Protein AF-A0A960FGR4-F1 (afdb_monomer_lite)

Secondary structure (DSSP, 8-state):
-HHHHHHHHHHHTTTS-HHHHHHHHHHHHHHHT-B-TTPPPPPHHHHHHHHHTTTSSSSPPPHHHHHT-SS-TTS--HHHHHHHHHHHHHHBPPGGG--HHHHHHHHHHHHTTS-HHHHHHHHHHHHHHHHHHHHTTSS-THHHHTS-PPTT-S-PPPPTTS-PPPHHHHHHHHHHIIIII-GGGTTHHHHHHHHT--HHHHTT-BGGGEEE-TTS-EEEEE-EEEE---GGG-SSS-S-EEEESTTS-TTS-TT-EEEEE-HHHHHHHHHHHHHHS-SSTT-BSSB-TTSPBPPHHHHIIIIITT-

pLDDT: mean 88.66, std 10.68, range [40.09, 98.19]

Sequence (307 aa):
MRDGLQQYRSATWRTASANGRKTHAYVLRAMARVTTDRTPAIPPAAEAYLVTIAFRAEHEPTDRALTRIKRHRSGFTGAELLAGRQFLEKWSLPVSDLTTAHVRRLIAEVGTGRASSTEGRRWGDMRTVLRWWVNEDLIEERVITRVGRVRGTVIEPPGEDDPIPTEAEMWAMAWALCLVGQPRYAALPFVMGGGGLRAGECFALRRRDCVDEPGGGMWLTVRRSYSKPGKDWTTDGAADEHRGTKAKGPDGDRRGRRTYLPPVEASILRTHIERYTARDAEALVFTTSRGKPVDVAHLQERAWQRA

Radius of gyration: 23.42 Å; chains: 1; bounding box: 56×37×66 Å

Structure (mmCIF, N/CA/C/O backbone):
data_AF-A0A960FGR4-F1
#
_entry.id   AF-A0A960FGR4-F1
#
loop_
_atom_site.group_PDB
_atom_site.id
_atom_site.type_symbol
_atom_site.label_atom_id
_atom_site.label_alt_id
_atom_site.label_comp_id
_atom_site.label_asym_id
_atom_site.label_entity_id
_atom_site.label_seq_id
_atom_site.pdbx_PDB_ins_code
_atom_site.Cartn_x
_atom_site.Cartn_y
_atom_site.Cartn_z
_atom_site.occupancy
_atom_site.B_iso_or_equiv
_atom_site.auth_seq_id
_atom_site.auth_comp_id
_atom_site.auth_asym_id
_atom_site.auth_atom_id
_atom_site.pdbx_PDB_model_num
ATOM 1 N N . MET A 1 1 ? 15.984 -5.796 -19.022 1.00 90.19 1 MET A N 1
ATOM 2 C CA . MET A 1 1 ? 15.345 -5.039 -17.933 1.00 90.19 1 MET A CA 1
ATOM 3 C C . MET A 1 1 ? 13.863 -5.321 -17.935 1.00 90.19 1 MET A C 1
ATOM 5 O O . MET A 1 1 ? 13.438 -6.044 -17.047 1.00 90.19 1 MET A O 1
ATOM 9 N N . ARG A 1 2 ? 13.086 -4.867 -18.932 1.00 91.69 2 ARG A N 1
ATOM 10 C CA . ARG A 1 2 ? 11.635 -5.127 -18.981 1.00 91.69 2 ARG A CA 1
ATOM 11 C C . ARG A 1 2 ? 11.265 -6.596 -18.752 1.00 91.69 2 ARG A C 1
ATOM 13 O O . ARG A 1 2 ? 10.470 -6.861 -17.859 1.00 91.69 2 ARG A O 1
ATOM 20 N N . ASP A 1 3 ? 11.851 -7.529 -19.494 1.00 90.62 3 ASP A N 1
ATOM 21 C CA . ASP A 1 3 ? 11.450 -8.940 -19.396 1.00 90.62 3 ASP A CA 1
ATOM 22 C C . ASP A 1 3 ? 11.771 -9.542 -18.025 1.00 90.62 3 ASP A C 1
ATOM 24 O O . ASP A 1 3 ? 10.904 -10.152 -17.407 1.00 90.62 3 ASP A O 1
ATOM 28 N N . GLY A 1 4 ? 12.953 -9.260 -17.468 1.00 94.19 4 GLY A N 1
ATOM 29 C CA . GLY A 1 4 ? 13.278 -9.657 -16.093 1.00 94.19 4 GLY A CA 1
ATOM 30 C C . GLY A 1 4 ? 12.362 -9.018 -15.043 1.00 94.19 4 GLY A C 1
ATOM 31 O O . GLY A 1 4 ? 12.069 -9.642 -14.023 1.00 94.19 4 GLY A O 1
ATOM 32 N N . LEU A 1 5 ? 11.854 -7.801 -15.285 1.00 95.81 5 LEU A N 1
ATOM 33 C CA . LEU A 1 5 ? 10.854 -7.173 -14.414 1.00 95.81 5 LEU A CA 1
ATOM 34 C C . LEU A 1 5 ? 9.496 -7.881 -14.529 1.00 95.81 5 LEU A C 1
ATOM 36 O O . LEU A 1 5 ? 8.811 -8.018 -13.517 1.00 95.81 5 LEU A O 1
ATOM 40 N N . GLN A 1 6 ? 9.108 -8.350 -15.721 1.00 93.00 6 GLN A N 1
ATOM 41 C CA . GLN A 1 6 ? 7.887 -9.147 -15.909 1.00 93.00 6 GLN A CA 1
ATOM 42 C C . GLN A 1 6 ? 7.984 -10.513 -15.232 1.00 93.00 6 GLN A C 1
ATOM 44 O O . GLN A 1 6 ? 7.015 -10.947 -14.606 1.00 93.00 6 GLN A O 1
ATOM 49 N N . GLN A 1 7 ? 9.146 -11.167 -15.310 1.00 93.88 7 GLN A N 1
ATOM 50 C CA . GLN A 1 7 ? 9.390 -12.436 -14.622 1.00 93.88 7 GLN A CA 1
ATOM 51 C C . GLN A 1 7 ? 9.275 -12.258 -13.103 1.00 93.88 7 GLN A C 1
ATOM 53 O O . GLN A 1 7 ? 8.444 -12.915 -12.474 1.00 93.88 7 GLN A O 1
ATOM 58 N N . TYR A 1 8 ? 9.985 -11.271 -12.534 1.00 94.81 8 TYR A N 1
ATOM 59 C CA . TYR A 1 8 ? 9.860 -10.915 -11.115 1.00 94.81 8 TYR A CA 1
ATOM 60 C C . TYR A 1 8 ? 8.406 -10.615 -10.734 1.00 94.81 8 TYR A C 1
ATOM 62 O O . TYR A 1 8 ? 7.902 -11.065 -9.699 1.00 94.81 8 TYR A O 1
ATOM 70 N N . ARG A 1 9 ? 7.703 -9.839 -11.571 1.00 92.75 9 ARG A N 1
ATOM 71 C CA . ARG A 1 9 ? 6.322 -9.440 -11.305 1.00 92.75 9 ARG A CA 1
ATOM 72 C C . ARG A 1 9 ? 5.391 -10.638 -11.246 1.00 92.75 9 ARG A C 1
ATOM 74 O O . ARG A 1 9 ? 4.600 -10.710 -10.307 1.00 92.75 9 ARG A O 1
ATOM 81 N N . SER A 1 10 ? 5.496 -11.535 -12.221 1.00 90.81 10 SER A N 1
ATOM 82 C CA . SER A 1 10 ? 4.677 -12.743 -12.325 1.00 90.81 10 SER A CA 1
ATOM 83 C C . SER A 1 10 ? 4.930 -13.665 -11.130 1.00 90.81 10 SER A C 1
ATOM 85 O O . SER A 1 10 ? 3.981 -14.091 -10.477 1.00 90.81 10 SER A O 1
ATOM 87 N N . ALA A 1 11 ? 6.201 -13.871 -10.762 1.00 91.12 11 ALA A N 1
ATOM 88 C CA . ALA A 1 11 ? 6.595 -14.719 -9.636 1.00 91.12 11 ALA A CA 1
ATOM 89 C C . ALA A 1 11 ? 6.108 -14.188 -8.273 1.00 91.12 11 ALA A C 1
ATOM 91 O O . ALA A 1 11 ? 5.739 -14.955 -7.386 1.00 91.12 11 ALA A O 1
ATOM 92 N N . THR A 1 12 ? 6.074 -12.863 -8.094 1.00 89.88 12 THR A N 1
ATOM 93 C CA . THR A 1 12 ? 5.772 -12.237 -6.791 1.00 89.88 12 THR A CA 1
ATOM 94 C C . THR A 1 12 ? 4.356 -11.674 -6.671 1.00 89.88 12 THR A C 1
ATOM 96 O O . THR A 1 12 ? 3.951 -11.252 -5.583 1.00 89.88 12 THR A O 1
ATOM 99 N N . TRP A 1 13 ? 3.567 -11.643 -7.756 1.00 87.06 13 TRP A N 1
ATOM 100 C CA . TRP A 1 13 ? 2.251 -10.993 -7.755 1.00 87.06 13 TRP A CA 1
ATOM 101 C C . TRP A 1 13 ? 1.339 -11.544 -6.664 1.00 87.06 13 TRP A C 1
ATOM 103 O O . TRP A 1 13 ? 0.799 -10.772 -5.865 1.00 87.06 13 TRP A O 1
ATOM 113 N N . ARG A 1 14 ? 1.184 -12.868 -6.602 1.00 83.69 14 ARG A N 1
ATOM 114 C CA . ARG A 1 14 ? 0.210 -13.525 -5.718 1.00 83.69 14 ARG A CA 1
ATOM 115 C C . ARG A 1 14 ? 0.552 -13.376 -4.237 1.00 83.69 14 ARG A C 1
ATOM 117 O O . ARG A 1 14 ? -0.352 -13.197 -3.427 1.00 83.69 14 ARG A O 1
ATOM 124 N N . THR A 1 15 ? 1.836 -13.352 -3.892 1.00 82.62 15 THR A N 1
ATOM 125 C CA . THR A 1 15 ? 2.300 -13.247 -2.500 1.00 82.62 15 THR A CA 1
ATOM 126 C C . THR A 1 15 ? 2.312 -11.796 -1.997 1.00 82.62 15 THR A C 1
ATOM 128 O O . THR A 1 15 ? 2.001 -11.527 -0.830 1.00 82.62 15 THR A O 1
ATOM 131 N N . ALA A 1 16 ? 2.577 -10.824 -2.876 1.00 83.44 16 ALA A N 1
ATOM 132 C CA . ALA A 1 16 ? 2.593 -9.404 -2.528 1.00 83.44 16 ALA A CA 1
ATOM 133 C C . ALA A 1 16 ? 1.206 -8.869 -2.119 1.00 83.44 16 ALA A C 1
ATOM 135 O O . ALA A 1 16 ? 0.187 -9.244 -2.701 1.00 83.44 16 ALA A O 1
ATOM 136 N N . SER A 1 17 ? 1.164 -7.958 -1.136 1.00 81.81 17 SER A N 1
ATOM 137 C CA . SER A 1 17 ? -0.053 -7.197 -0.780 1.00 81.81 17 SER A CA 1
ATOM 138 C C . SER A 1 17 ? -0.454 -6.227 -1.855 1.00 81.81 17 SER A C 1
ATOM 140 O O . SER A 1 17 ? 0.410 -5.738 -2.563 1.00 81.81 17 SER A O 1
ATOM 142 N N . ALA A 1 18 ? -1.738 -5.910 -1.991 1.00 82.88 18 ALA A N 1
ATOM 143 C CA . ALA A 1 18 ? -2.175 -4.986 -3.027 1.00 82.88 18 ALA A CA 1
ATOM 144 C C . ALA A 1 18 ? -1.560 -3.581 -2.838 1.00 82.88 18 ALA A C 1
ATOM 146 O O . ALA A 1 18 ? -1.127 -2.952 -3.804 1.00 82.88 18 ALA A O 1
ATOM 147 N N . ASN A 1 19 ? -1.368 -3.131 -1.592 1.00 82.06 19 ASN A N 1
ATOM 148 C CA . ASN A 1 19 ? -0.553 -1.942 -1.302 1.00 82.06 19 ASN A CA 1
ATOM 149 C C . ASN A 1 19 ? 0.942 -2.136 -1.622 1.00 82.06 19 ASN A C 1
ATOM 151 O O . ASN A 1 19 ? 1.586 -1.208 -2.115 1.00 82.06 19 ASN A O 1
ATOM 155 N N . GLY A 1 20 ? 1.498 -3.326 -1.378 1.00 84.50 20 GLY A N 1
ATOM 156 C CA . GLY A 1 20 ? 2.861 -3.680 -1.786 1.00 84.50 20 GLY A CA 1
ATOM 157 C C . GLY A 1 20 ? 3.029 -3.636 -3.305 1.00 84.50 20 GLY A C 1
ATOM 158 O O . GLY A 1 20 ? 3.900 -2.938 -3.799 1.00 84.50 20 GLY A O 1
ATOM 159 N N . ARG A 1 21 ? 2.120 -4.262 -4.059 1.00 88.19 21 ARG A N 1
ATOM 160 C CA . ARG A 1 21 ? 2.012 -4.226 -5.525 1.00 88.19 21 ARG A CA 1
ATOM 161 C C . ARG A 1 21 ? 1.991 -2.789 -6.049 1.00 88.19 21 ARG A C 1
ATOM 163 O O . ARG A 1 21 ? 2.774 -2.453 -6.933 1.00 88.19 21 ARG A O 1
ATOM 170 N N . LYS A 1 22 ? 1.139 -1.937 -5.467 1.00 86.44 22 LYS A N 1
ATOM 171 C CA . LYS A 1 22 ? 1.033 -0.511 -5.811 1.00 86.44 22 LYS A CA 1
ATOM 172 C C . LYS A 1 22 ? 2.343 0.244 -5.579 1.00 86.44 22 LYS A C 1
ATOM 174 O O . LYS A 1 22 ? 2.731 1.055 -6.417 1.00 86.44 22 LYS A O 1
ATOM 179 N N . THR A 1 23 ? 3.014 -0.027 -4.461 1.00 84.44 23 THR A N 1
ATOM 180 C CA . THR A 1 23 ? 4.273 0.634 -4.082 1.00 84.44 23 THR A CA 1
ATOM 181 C C . THR A 1 23 ? 5.430 0.150 -4.961 1.00 84.44 23 THR A C 1
ATOM 183 O O . THR A 1 23 ? 6.106 0.965 -5.584 1.00 84.44 23 THR A O 1
ATOM 186 N N . HIS A 1 24 ? 5.574 -1.168 -5.126 1.00 88.06 24 HIS A N 1
ATOM 187 C CA . HIS A 1 24 ? 6.592 -1.797 -5.968 1.00 88.06 24 HIS A CA 1
ATOM 188 C C . HIS A 1 24 ? 6.476 -1.365 -7.430 1.00 88.06 24 HIS A C 1
ATOM 190 O O . HIS A 1 24 ? 7.488 -1.115 -8.075 1.00 88.06 24 HIS A O 1
ATOM 196 N N . ALA A 1 25 ? 5.259 -1.227 -7.967 1.00 91.25 25 ALA A N 1
ATOM 197 C CA . ALA A 1 25 ? 5.069 -0.827 -9.357 1.00 91.25 25 ALA A CA 1
ATOM 198 C C . ALA A 1 25 ? 5.711 0.527 -9.690 1.00 91.25 25 ALA A C 1
ATOM 200 O O . ALA A 1 25 ? 6.136 0.724 -10.824 1.00 91.25 25 ALA A O 1
ATOM 201 N N . TYR A 1 26 ? 5.824 1.450 -8.727 1.00 89.69 26 TYR A N 1
ATOM 202 C CA . TYR A 1 26 ? 6.577 2.690 -8.933 1.00 89.69 26 TYR A CA 1
ATOM 203 C C . TYR A 1 26 ? 8.047 2.400 -9.265 1.00 89.69 26 TYR A C 1
ATOM 205 O O . TYR A 1 26 ? 8.571 2.918 -10.250 1.00 89.69 26 TYR A O 1
ATOM 213 N N . VAL A 1 27 ? 8.689 1.542 -8.470 1.00 92.81 27 VAL A N 1
ATOM 214 C CA . VAL A 1 27 ? 10.097 1.167 -8.640 1.00 92.81 27 VAL A CA 1
ATOM 215 C C . VAL A 1 27 ? 10.298 0.358 -9.917 1.00 92.81 27 VAL A C 1
ATOM 217 O O . VAL A 1 27 ? 11.202 0.668 -10.684 1.00 92.81 27 VAL A O 1
ATOM 220 N N . LEU A 1 28 ? 9.414 -0.600 -10.212 1.00 95.06 28 LEU A N 1
ATOM 221 C CA . LEU A 1 28 ? 9.484 -1.378 -11.454 1.00 95.06 28 LEU A CA 1
ATOM 222 C C . LEU A 1 28 ? 9.401 -0.478 -12.696 1.00 95.06 28 LEU A C 1
ATOM 224 O O . LEU A 1 28 ? 10.134 -0.686 -13.656 1.00 95.06 28 LEU A O 1
ATOM 228 N N . ARG A 1 29 ? 8.559 0.565 -12.671 1.00 93.75 29 ARG A N 1
ATOM 229 C CA . ARG A 1 29 ? 8.470 1.543 -13.769 1.00 93.75 29 ARG A CA 1
ATOM 230 C C . ARG A 1 29 ? 9.741 2.364 -13.921 1.00 93.75 29 ARG A C 1
ATOM 232 O O . ARG A 1 29 ? 10.150 2.589 -15.049 1.00 93.75 29 ARG A O 1
ATOM 239 N N . ALA A 1 30 ? 10.352 2.801 -12.820 1.00 92.62 30 ALA A N 1
ATOM 240 C CA . ALA A 1 30 ? 11.640 3.494 -12.870 1.00 92.62 30 ALA A CA 1
ATOM 241 C C . ALA A 1 30 ? 12.727 2.584 -13.466 1.00 92.62 30 ALA A C 1
ATOM 243 O O . ALA A 1 30 ? 13.402 2.960 -14.415 1.00 92.62 30 ALA A O 1
ATOM 244 N N . MET A 1 31 ? 12.806 1.329 -13.016 1.00 95.44 31 MET A N 1
ATOM 245 C CA . MET A 1 31 ? 13.736 0.341 -13.574 1.00 95.44 31 MET A CA 1
ATOM 246 C C . MET A 1 31 ? 13.487 0.056 -15.062 1.00 95.44 31 MET A C 1
ATOM 248 O O . MET A 1 31 ? 14.435 -0.156 -15.813 1.00 95.44 31 MET A O 1
ATOM 252 N N . ALA A 1 32 ? 12.230 0.071 -15.508 1.00 95.00 32 ALA A N 1
ATOM 253 C CA . ALA A 1 32 ? 11.869 -0.133 -16.910 1.00 95.00 32 ALA A CA 1
ATOM 254 C C . ALA A 1 32 ? 12.253 1.042 -17.828 1.00 95.00 32 ALA A C 1
ATOM 256 O O . ALA A 1 32 ? 12.253 0.866 -19.043 1.00 95.00 32 ALA A O 1
ATOM 257 N N . ARG A 1 33 ? 12.598 2.216 -17.275 1.00 94.00 33 ARG A N 1
ATOM 258 C CA . ARG A 1 33 ? 13.143 3.351 -18.042 1.00 94.00 33 ARG A CA 1
ATOM 259 C C . ARG A 1 33 ? 14.633 3.223 -18.328 1.00 94.00 33 ARG A C 1
ATOM 261 O O . ARG A 1 33 ? 15.169 4.032 -19.076 1.00 94.00 33 ARG A O 1
ATOM 268 N N . VAL A 1 34 ? 15.313 2.225 -17.761 1.00 93.75 34 VAL A N 1
ATOM 269 C CA . VAL A 1 34 ? 16.720 1.977 -18.086 1.00 93.75 34 VAL A CA 1
ATOM 270 C C . VAL A 1 34 ? 16.804 1.354 -19.468 1.00 93.75 34 VAL A C 1
ATOM 272 O O . VAL A 1 34 ? 16.444 0.192 -19.680 1.00 93.75 34 VAL A O 1
ATOM 275 N N . THR A 1 35 ? 17.295 2.148 -20.406 1.00 93.31 35 THR A N 1
ATOM 276 C CA . THR A 1 35 ? 17.402 1.797 -21.815 1.00 93.31 35 THR A CA 1
ATOM 277 C C . THR A 1 35 ? 18.858 1.676 -22.251 1.00 93.31 35 THR A C 1
ATOM 279 O O . THR A 1 35 ? 19.770 2.101 -21.544 1.00 93.31 35 THR A O 1
ATOM 282 N N . THR A 1 36 ? 19.085 1.088 -23.423 1.00 93.38 36 THR A N 1
ATOM 283 C CA . THR A 1 36 ? 20.420 1.040 -24.043 1.00 93.38 36 THR A CA 1
ATOM 284 C C . THR A 1 36 ? 20.910 2.443 -24.430 1.00 93.38 36 THR A C 1
ATOM 286 O O . THR A 1 36 ? 20.095 3.339 -24.661 1.00 93.38 36 THR A O 1
ATOM 289 N N . ASP A 1 37 ? 22.221 2.641 -24.577 1.00 88.44 37 ASP A N 1
ATOM 290 C CA . ASP A 1 37 ? 22.809 3.965 -24.862 1.00 88.44 37 ASP A CA 1
ATOM 291 C C . ASP A 1 37 ? 22.359 4.582 -26.201 1.00 88.44 37 ASP A C 1
ATOM 293 O O . ASP A 1 37 ? 22.389 5.796 -26.373 1.00 88.44 37 ASP A O 1
ATOM 297 N N . ARG A 1 38 ? 21.912 3.756 -27.156 1.00 90.44 38 ARG A N 1
ATOM 298 C CA . ARG A 1 38 ? 21.444 4.198 -28.486 1.00 90.44 38 ARG A CA 1
ATOM 299 C C . ARG A 1 38 ? 19.956 4.550 -28.527 1.00 90.44 38 ARG A C 1
ATOM 301 O O . ARG A 1 38 ? 19.407 4.772 -29.605 1.00 90.44 38 ARG A O 1
ATOM 308 N N . THR A 1 39 ? 19.292 4.539 -27.379 1.00 93.75 39 THR A N 1
ATOM 309 C CA . THR A 1 39 ? 17.841 4.698 -27.308 1.00 93.75 39 THR A CA 1
ATOM 310 C C . THR A 1 39 ? 17.439 6.144 -27.596 1.00 93.75 39 THR A C 1
ATOM 312 O O . THR A 1 39 ? 17.975 7.056 -26.965 1.00 93.75 39 THR A O 1
ATOM 315 N N . PRO A 1 40 ? 16.482 6.383 -28.513 1.00 94.19 40 PRO A N 1
ATOM 316 C CA . PRO A 1 40 ? 15.861 7.694 -28.670 1.00 94.19 40 PRO A CA 1
ATOM 317 C C . PRO A 1 40 ? 15.165 8.155 -27.382 1.00 94.19 40 PRO A C 1
ATOM 319 O O . PRO A 1 40 ? 14.910 7.359 -26.483 1.00 94.19 40 PRO A O 1
ATOM 322 N N . ALA A 1 41 ? 14.775 9.427 -27.307 1.00 94.75 41 ALA A N 1
ATOM 323 C CA . ALA A 1 41 ? 13.956 9.902 -26.192 1.00 94.75 41 ALA A CA 1
ATOM 324 C C . ALA A 1 41 ? 12.682 9.046 -26.031 1.00 94.75 41 ALA A C 1
ATOM 326 O O . ALA A 1 41 ? 12.027 8.706 -27.021 1.00 94.75 41 ALA A O 1
ATOM 327 N N . ILE A 1 42 ? 12.334 8.700 -24.785 1.00 95.00 42 ILE A N 1
ATOM 328 C CA . ILE A 1 42 ? 11.159 7.870 -24.493 1.00 95.00 42 ILE A CA 1
ATOM 329 C C . ILE A 1 42 ? 9.900 8.609 -24.977 1.00 95.00 42 ILE A C 1
ATOM 331 O O . ILE A 1 42 ? 9.635 9.726 -24.522 1.00 95.00 42 ILE A O 1
ATOM 335 N N . PRO A 1 43 ? 9.099 8.019 -25.884 1.00 97.06 43 PRO A N 1
ATOM 336 C CA . PRO A 1 43 ? 7.927 8.690 -26.417 1.00 97.06 43 PRO A CA 1
ATOM 337 C C . PRO A 1 43 ? 6.827 8.808 -25.348 1.00 97.06 43 PRO A C 1
ATOM 339 O O . PRO A 1 43 ? 6.683 7.912 -24.508 1.00 97.06 43 PRO A O 1
ATOM 342 N N . PRO A 1 44 ? 5.960 9.839 -25.414 1.00 97.38 44 PRO A N 1
ATOM 343 C CA . PRO A 1 44 ? 4.872 10.031 -24.451 1.00 97.38 44 PRO A CA 1
ATOM 344 C C . PRO A 1 44 ? 3.958 8.810 -24.278 1.00 97.38 44 PRO A C 1
ATOM 346 O O . PRO A 1 44 ? 3.482 8.539 -23.177 1.00 97.38 44 PRO A O 1
ATOM 349 N N . ALA A 1 45 ? 3.744 8.034 -25.344 1.00 96.56 45 ALA A N 1
ATOM 350 C CA . ALA A 1 45 ? 2.942 6.817 -25.286 1.00 96.56 45 ALA A CA 1
ATOM 351 C C . ALA A 1 45 ? 3.609 5.692 -24.467 1.00 96.56 45 ALA A C 1
ATOM 353 O O . ALA A 1 45 ? 2.911 4.954 -23.770 1.00 96.56 45 ALA A O 1
ATOM 354 N N . ALA A 1 46 ? 4.944 5.578 -24.493 1.00 97.12 46 ALA A N 1
ATOM 355 C CA . ALA A 1 46 ? 5.686 4.631 -23.656 1.00 97.12 46 ALA A CA 1
ATOM 356 C C . ALA A 1 46 ? 5.626 5.036 -22.176 1.00 97.12 46 ALA A C 1
ATOM 358 O O . ALA A 1 46 ? 5.378 4.194 -21.312 1.00 97.12 46 ALA A O 1
ATOM 359 N N . GLU A 1 47 ? 5.742 6.332 -21.880 1.00 95.94 47 GLU A N 1
ATOM 360 C CA . GLU A 1 47 ? 5.536 6.848 -20.523 1.00 95.94 47 GLU A CA 1
ATOM 361 C C . GLU A 1 47 ? 4.105 6.607 -20.025 1.00 95.94 47 GLU A C 1
ATOM 363 O O . GLU A 1 47 ? 3.888 6.105 -18.917 1.00 95.94 47 GLU A O 1
ATOM 368 N N . ALA A 1 48 ? 3.107 6.884 -20.866 1.00 95.94 48 ALA A N 1
ATOM 369 C CA . ALA A 1 48 ? 1.712 6.609 -20.549 1.00 95.94 48 ALA A CA 1
ATOM 370 C C . ALA A 1 48 ? 1.472 5.113 -20.293 1.00 95.94 48 ALA A C 1
ATOM 372 O O . ALA A 1 48 ? 0.766 4.762 -19.339 1.00 95.94 48 ALA A O 1
ATOM 373 N N . TYR A 1 49 ? 2.084 4.234 -21.092 1.00 96.31 49 TYR A N 1
ATOM 374 C CA . TYR A 1 49 ? 2.043 2.788 -20.890 1.00 96.31 49 TYR A CA 1
ATOM 375 C C . TYR A 1 49 ? 2.626 2.395 -19.528 1.00 96.31 49 TYR A C 1
ATOM 377 O O . TYR A 1 49 ? 1.938 1.738 -18.740 1.00 96.31 49 TYR A O 1
ATOM 385 N N . LEU A 1 50 ? 3.840 2.859 -19.204 1.00 94.81 50 LEU A N 1
ATOM 386 C CA . LEU A 1 50 ? 4.490 2.586 -17.920 1.00 94.81 50 LEU A CA 1
ATOM 387 C C . LEU A 1 50 ? 3.610 3.013 -16.750 1.00 94.81 50 LEU A C 1
ATOM 389 O O . LEU A 1 50 ? 3.344 2.222 -15.847 1.00 94.81 50 LEU A O 1
ATOM 393 N N . VAL A 1 51 ? 3.125 4.255 -16.765 1.00 91.06 51 VAL A N 1
ATOM 394 C CA . VAL A 1 51 ? 2.357 4.825 -15.654 1.00 91.06 51 VAL A CA 1
ATOM 395 C C . VAL A 1 51 ? 1.021 4.119 -15.477 1.00 91.06 51 VAL A C 1
ATOM 397 O O . VAL A 1 51 ? 0.586 3.902 -14.339 1.00 91.06 51 VAL A O 1
ATOM 400 N N . THR A 1 52 ? 0.344 3.762 -16.566 1.00 90.38 52 THR A N 1
ATOM 401 C CA . THR A 1 52 ? -1.076 3.410 -16.495 1.00 90.38 52 THR A CA 1
ATOM 402 C C . THR A 1 52 ? -1.424 1.951 -16.734 1.00 90.38 52 THR A C 1
ATOM 404 O O . THR A 1 52 ? -2.511 1.557 -16.307 1.00 90.38 52 THR A O 1
ATOM 407 N N . ILE A 1 53 ? -0.517 1.168 -17.325 1.00 92.06 53 ILE A N 1
ATOM 408 C CA . ILE A 1 53 ? -0.730 -0.245 -17.661 1.00 92.06 53 ILE A CA 1
ATOM 409 C C . ILE A 1 53 ? 0.365 -1.124 -17.055 1.00 92.06 53 ILE A C 1
ATOM 411 O O . ILE A 1 53 ? 0.045 -2.081 -16.349 1.00 92.06 53 ILE A O 1
ATOM 415 N N . ALA A 1 54 ? 1.640 -0.783 -17.265 1.00 92.94 54 ALA A N 1
ATOM 416 C CA . ALA A 1 54 ? 2.739 -1.661 -16.882 1.00 92.94 54 ALA A CA 1
ATOM 417 C C . ALA A 1 54 ? 2.742 -1.988 -15.378 1.00 92.94 54 ALA A C 1
ATOM 419 O O . ALA A 1 54 ? 2.516 -1.121 -14.513 1.00 92.94 54 ALA A O 1
ATOM 420 N N . PHE A 1 55 ? 3.013 -3.263 -15.084 1.00 92.38 55 PHE A N 1
ATOM 421 C CA . PHE A 1 55 ? 3.128 -3.838 -13.736 1.00 92.38 55 PHE A CA 1
ATOM 422 C C . PHE A 1 55 ? 1.876 -3.716 -12.839 1.00 92.38 55 PHE A C 1
ATOM 424 O O . PHE A 1 55 ? 1.968 -3.909 -11.617 1.00 92.38 55 PHE A O 1
ATOM 431 N N . ARG A 1 56 ? 0.703 -3.417 -13.425 1.00 88.62 56 ARG A N 1
ATOM 432 C CA . ARG A 1 56 ? -0.600 -3.328 -12.732 1.00 88.62 56 ARG A CA 1
ATOM 433 C C . ARG A 1 56 ? -1.417 -4.623 -12.734 1.00 88.62 56 ARG A C 1
ATOM 435 O O . ARG A 1 56 ? -2.500 -4.640 -12.179 1.00 88.62 56 ARG A O 1
ATOM 442 N N . ALA A 1 57 ? -0.926 -5.698 -13.330 1.00 86.38 57 ALA A N 1
ATOM 443 C CA . ALA A 1 57 ? -1.559 -7.013 -13.267 1.00 86.38 57 ALA A CA 1
ATOM 444 C C . ALA A 1 57 ? -0.483 -8.103 -13.172 1.00 86.38 57 ALA A C 1
ATOM 446 O O . ALA A 1 57 ? 0.700 -7.812 -13.374 1.00 86.38 57 ALA A O 1
ATOM 447 N N . GLU A 1 58 ? -0.889 -9.329 -12.819 1.00 86.81 58 GLU A N 1
ATOM 448 C CA . GLU A 1 58 ? 0.002 -10.503 -12.826 1.00 86.81 58 GLU A CA 1
ATOM 449 C C . GLU A 1 58 ? 0.613 -10.691 -14.215 1.00 86.81 58 GLU A C 1
ATOM 451 O O . GLU A 1 58 ? 1.808 -10.932 -14.344 1.00 86.81 58 GLU A O 1
ATOM 456 N N . HIS A 1 59 ? -0.205 -10.466 -15.243 1.00 87.69 59 HIS A N 1
ATOM 457 C CA . HIS A 1 59 ? 0.189 -10.480 -16.641 1.00 87.69 59 HIS A CA 1
ATOM 458 C C . HIS A 1 59 ? -0.238 -9.180 -17.316 1.00 87.69 59 HIS A C 1
ATOM 460 O O . HIS A 1 59 ? -1.347 -8.686 -17.092 1.00 87.69 59 HIS A O 1
ATOM 466 N N . GLU A 1 60 ? 0.634 -8.619 -18.151 1.00 89.31 60 GLU A N 1
ATOM 467 C CA . GLU A 1 60 ? 0.282 -7.443 -18.944 1.00 89.31 60 GLU A CA 1
ATOM 468 C C . GLU A 1 60 ? -0.780 -7.779 -20.003 1.00 89.31 60 GLU A C 1
ATOM 470 O O . GLU A 1 60 ? -0.842 -8.917 -20.480 1.00 89.31 60 GLU A O 1
ATOM 475 N N . PRO A 1 61 ? -1.619 -6.803 -20.401 1.00 91.06 61 PRO A N 1
ATOM 476 C CA . PRO A 1 61 ? -2.590 -7.015 -21.464 1.00 91.06 61 PRO A CA 1
ATOM 477 C C . PRO A 1 61 ? -1.912 -7.495 -22.749 1.00 91.06 61 PRO A C 1
ATOM 479 O O . PRO A 1 61 ? -0.855 -6.993 -23.135 1.00 91.06 61 PRO A O 1
ATOM 482 N N . THR A 1 62 ? -2.544 -8.441 -23.439 1.00 94.25 62 THR A N 1
ATOM 483 C CA . THR A 1 62 ? -2.087 -8.885 -24.760 1.00 94.25 62 THR A CA 1
ATOM 484 C C . THR A 1 62 ? -2.210 -7.758 -25.784 1.00 94.25 62 THR A C 1
ATOM 486 O O . THR A 1 62 ? -3.032 -6.852 -25.630 1.00 94.25 62 THR A O 1
ATOM 489 N N . ASP A 1 63 ? -1.464 -7.841 -26.883 1.00 95.69 63 ASP A N 1
ATOM 490 C CA . ASP A 1 63 ? -1.533 -6.873 -27.985 1.00 95.69 63 ASP A CA 1
ATOM 491 C C . ASP A 1 63 ? -2.966 -6.722 -28.520 1.00 95.69 63 ASP A C 1
ATOM 493 O O . ASP A 1 63 ? -3.456 -5.616 -28.759 1.00 95.69 63 ASP A O 1
ATOM 497 N N . ARG A 1 64 ? -3.702 -7.838 -28.606 1.00 95.19 64 ARG A N 1
ATOM 498 C CA . ARG A 1 64 ? -5.127 -7.853 -28.971 1.00 95.19 64 ARG A CA 1
ATOM 499 C C . ARG A 1 64 ? -6.004 -7.125 -27.947 1.00 95.19 64 ARG A C 1
ATOM 501 O O . ARG A 1 64 ? -6.985 -6.486 -28.321 1.00 95.19 64 ARG A O 1
ATOM 508 N N . ALA A 1 65 ? -5.703 -7.247 -26.656 1.00 93.69 65 ALA A N 1
ATOM 509 C CA . ALA A 1 65 ? -6.439 -6.539 -25.614 1.00 93.69 65 ALA A CA 1
ATOM 510 C C . ALA A 1 65 ? -6.140 -5.034 -25.645 1.00 93.69 65 ALA A C 1
ATOM 512 O O . ALA A 1 65 ? -7.070 -4.238 -25.530 1.00 93.69 65 ALA A O 1
ATOM 513 N N . LEU A 1 66 ? -4.878 -4.645 -25.864 1.00 94.12 66 LEU A N 1
ATOM 514 C CA . LEU A 1 66 ? -4.482 -3.242 -25.994 1.00 94.12 66 LEU A CA 1
ATOM 515 C C . LEU A 1 66 ? -5.153 -2.588 -27.196 1.00 94.12 66 LEU A C 1
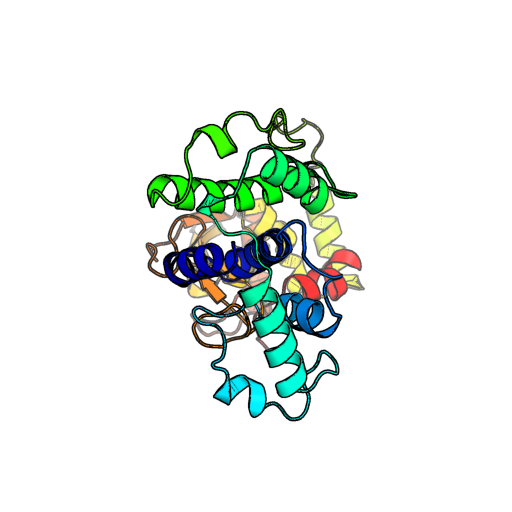ATOM 517 O O . LEU A 1 66 ? -5.830 -1.583 -27.029 1.00 94.12 66 LEU A O 1
ATOM 521 N N . THR A 1 67 ? -5.053 -3.184 -28.382 1.00 94.31 67 THR A N 1
ATOM 522 C CA . THR A 1 67 ? -5.615 -2.629 -29.631 1.00 94.31 67 THR A CA 1
ATOM 523 C C . THR A 1 67 ? -7.133 -2.434 -29.600 1.00 94.31 67 THR A C 1
ATOM 525 O O . THR A 1 67 ? -7.655 -1.575 -30.306 1.00 94.31 67 THR A O 1
ATOM 528 N N . ARG A 1 68 ? -7.859 -3.163 -28.743 1.00 95.38 68 ARG A N 1
ATOM 529 C CA . ARG A 1 68 ? -9.305 -2.973 -28.523 1.00 95.38 68 ARG A CA 1
ATOM 530 C C . ARG A 1 68 ? -9.655 -1.710 -27.736 1.00 95.38 68 ARG A C 1
ATOM 532 O O . ARG A 1 68 ? -10.817 -1.299 -27.733 1.00 95.38 68 ARG A O 1
ATOM 539 N N . ILE A 1 69 ? -8.690 -1.090 -27.062 1.00 93.94 69 ILE A N 1
ATOM 540 C CA . ILE A 1 69 ? -8.909 0.140 -26.306 1.00 93.94 69 ILE A CA 1
ATOM 541 C C . ILE A 1 69 ? -9.071 1.298 -27.295 1.00 93.94 69 ILE A C 1
ATOM 543 O O . ILE A 1 69 ? -8.095 1.813 -27.833 1.00 93.94 69 ILE A O 1
ATOM 547 N N . LYS A 1 70 ? -10.315 1.743 -27.510 1.00 93.94 70 LYS A N 1
ATOM 548 C CA . LYS A 1 70 ? -10.597 2.907 -28.370 1.00 93.94 70 LYS A CA 1
ATOM 549 C C . LYS A 1 70 ? -9.939 4.175 -27.829 1.00 93.94 70 LYS A C 1
ATOM 551 O O . LYS A 1 70 ? -9.289 4.901 -28.570 1.00 93.94 70 LYS A O 1
ATOM 556 N N . ARG A 1 71 ? -10.089 4.424 -26.526 1.00 93.44 71 ARG A N 1
ATOM 557 C CA . ARG A 1 71 ? -9.416 5.517 -25.825 1.00 93.44 71 ARG A CA 1
ATOM 558 C C . ARG A 1 71 ? -9.216 5.165 -24.362 1.00 93.44 71 ARG A C 1
ATOM 560 O O . ARG A 1 71 ? -10.146 4.731 -23.687 1.00 93.44 71 ARG A O 1
ATOM 567 N N . HIS A 1 72 ? -7.992 5.329 -23.889 1.00 93.44 72 HIS A N 1
ATOM 568 C CA . HIS A 1 72 ? -7.607 5.063 -22.516 1.00 93.44 72 HIS A CA 1
ATOM 569 C C . HIS A 1 72 ? -7.690 6.345 -21.670 1.00 93.44 72 HIS A C 1
ATOM 571 O O . HIS A 1 72 ? -7.601 7.456 -22.193 1.00 93.44 72 HIS A O 1
ATOM 577 N N . ARG A 1 73 ? -7.784 6.211 -20.339 1.00 89.56 73 ARG A N 1
ATOM 578 C CA . ARG A 1 73 ? -7.790 7.350 -19.389 1.00 89.56 73 ARG A CA 1
ATOM 579 C C . ARG A 1 73 ? -6.541 8.240 -19.462 1.00 89.56 73 ARG A C 1
ATOM 581 O O . ARG A 1 73 ? -6.562 9.348 -18.950 1.00 89.56 73 ARG A O 1
ATOM 588 N N . SER A 1 74 ? -5.458 7.756 -20.070 1.00 89.69 74 SER A N 1
ATOM 589 C CA . SER A 1 74 ? -4.248 8.547 -20.338 1.00 89.69 74 SER A CA 1
ATOM 590 C C . SER A 1 74 ? -4.389 9.481 -21.544 1.00 89.69 74 SER A C 1
ATOM 592 O O . SER A 1 74 ? -3.458 10.216 -21.838 1.00 89.69 74 SER A O 1
ATOM 594 N N . GLY A 1 75 ? -5.506 9.424 -22.273 1.00 93.44 75 GLY A N 1
ATOM 595 C CA . GLY A 1 75 ? -5.732 10.189 -23.498 1.00 93.44 75 GLY A CA 1
ATOM 596 C C . GLY A 1 75 ? -5.325 9.457 -24.778 1.00 93.44 75 GLY A C 1
ATOM 597 O O . GLY A 1 75 ? -5.870 9.799 -25.826 1.00 93.44 75 GLY A O 1
ATOM 598 N N . PHE A 1 76 ? -4.469 8.434 -24.678 1.00 96.75 76 PHE A N 1
ATOM 599 C CA . PHE A 1 76 ? -3.960 7.627 -25.794 1.00 96.75 76 PHE A CA 1
ATOM 600 C C . PHE A 1 76 ? -4.924 6.507 -26.204 1.00 96.75 76 PHE A C 1
ATOM 602 O O . PHE A 1 76 ? -5.688 5.974 -25.392 1.00 96.75 76 PHE A O 1
ATOM 609 N N . THR A 1 77 ? -4.862 6.122 -27.468 1.00 97.50 77 THR A N 1
ATOM 610 C CA . THR A 1 77 ? -5.494 4.923 -28.018 1.00 97.50 77 THR A CA 1
ATOM 611 C C . THR A 1 77 ? -4.721 3.664 -27.628 1.00 97.50 77 THR A C 1
ATOM 613 O O . THR A 1 77 ? -3.555 3.696 -27.230 1.00 97.50 77 THR A O 1
ATOM 616 N N . GLY A 1 78 ? -5.372 2.515 -27.773 1.00 96.81 78 GLY A N 1
ATOM 617 C CA . GLY A 1 78 ? -4.757 1.210 -27.584 1.00 96.81 78 GLY A CA 1
ATOM 618 C C . GLY A 1 78 ? -3.567 0.940 -28.501 1.00 96.81 78 GLY A C 1
ATOM 619 O O . GLY A 1 78 ? -2.577 0.357 -28.065 1.00 96.81 78 GLY A O 1
ATOM 620 N N . ALA A 1 79 ? -3.646 1.398 -29.753 1.00 97.06 79 ALA A N 1
ATOM 621 C CA . ALA A 1 79 ? -2.570 1.258 -30.730 1.00 97.06 79 ALA A CA 1
ATOM 622 C C . ALA A 1 79 ? -1.336 2.089 -30.344 1.00 97.06 79 ALA A C 1
ATOM 624 O O . ALA A 1 79 ? -0.218 1.583 -30.392 1.00 97.06 79 ALA A O 1
ATOM 625 N N . GLU A 1 80 ? -1.528 3.328 -29.881 1.00 97.75 80 GLU A N 1
ATOM 626 C CA . GLU A 1 80 ? -0.424 4.168 -29.397 1.00 97.75 80 GLU A CA 1
ATOM 627 C C . GLU A 1 80 ? 0.231 3.572 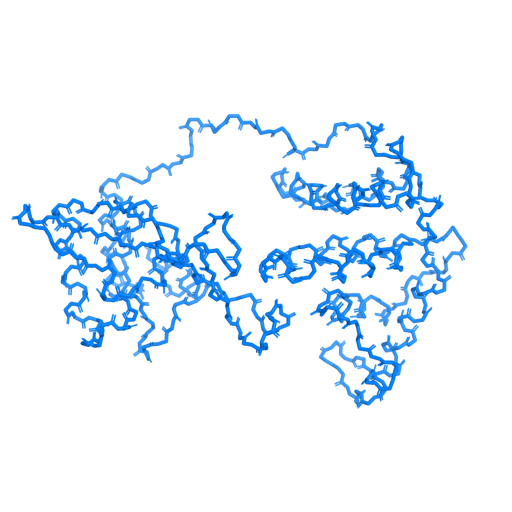-28.147 1.00 97.75 80 GLU A C 1
ATOM 629 O O . GLU A 1 80 ? 1.454 3.537 -28.039 1.00 97.75 80 GLU A O 1
ATOM 634 N N . LEU A 1 81 ? -0.569 3.048 -27.213 1.00 97.69 81 LEU A N 1
ATOM 635 C CA . LEU A 1 81 ? -0.052 2.381 -26.016 1.00 97.69 81 LEU A CA 1
ATOM 636 C C . LEU A 1 81 ? 0.720 1.100 -26.357 1.00 97.69 81 LEU A C 1
ATOM 638 O O . LEU A 1 81 ? 1.742 0.828 -25.727 1.00 97.69 81 LEU A O 1
ATOM 642 N N . LEU A 1 82 ? 0.273 0.340 -27.362 1.00 97.50 82 LEU A N 1
ATOM 643 C CA . LEU A 1 82 ? 1.012 -0.810 -27.882 1.00 97.50 82 LEU A CA 1
ATOM 644 C C . LEU A 1 82 ? 2.342 -0.380 -28.517 1.00 97.50 82 LEU A C 1
ATOM 646 O O . LEU A 1 82 ? 3.369 -0.976 -28.211 1.00 97.50 82 LEU A O 1
ATOM 650 N N . ALA A 1 83 ? 2.359 0.689 -29.315 1.00 97.62 83 ALA A N 1
ATOM 651 C CA . ALA A 1 83 ? 3.602 1.238 -29.862 1.00 97.62 83 ALA A CA 1
ATOM 652 C C . ALA A 1 83 ? 4.565 1.691 -28.747 1.00 97.62 83 ALA A C 1
ATOM 654 O O . ALA A 1 83 ? 5.767 1.437 -28.811 1.00 97.62 83 ALA A O 1
ATOM 655 N N . GLY A 1 84 ? 4.034 2.296 -27.679 1.00 97.12 84 GLY A N 1
ATOM 656 C CA . GLY A 1 84 ? 4.798 2.635 -26.479 1.00 97.12 84 GLY A CA 1
ATOM 657 C C . GLY A 1 84 ? 5.395 1.411 -25.776 1.00 97.12 84 GLY A C 1
ATOM 658 O O . GLY A 1 84 ? 6.562 1.425 -25.389 1.00 97.12 84 GLY A O 1
ATOM 659 N N . ARG A 1 85 ? 4.626 0.323 -25.652 1.00 96.75 85 ARG A N 1
ATOM 660 C CA . ARG A 1 85 ? 5.118 -0.958 -25.126 1.00 96.75 85 ARG A CA 1
ATOM 661 C C . ARG A 1 85 ? 6.231 -1.541 -26.002 1.00 96.75 85 ARG A C 1
ATOM 663 O O . ARG A 1 85 ? 7.270 -1.915 -25.469 1.00 96.75 85 ARG A O 1
ATOM 670 N N . GLN A 1 86 ? 6.036 -1.582 -27.318 1.00 96.62 86 GLN A N 1
ATOM 671 C CA . GLN A 1 86 ? 7.012 -2.113 -28.276 1.00 96.62 86 GLN A CA 1
ATOM 672 C C . GLN A 1 86 ? 8.304 -1.287 -28.298 1.00 96.62 86 GLN A C 1
ATOM 674 O O . GLN A 1 86 ? 9.396 -1.840 -28.416 1.00 96.62 86 GLN A O 1
ATOM 679 N N . PHE A 1 87 ? 8.204 0.034 -28.116 1.00 97.50 87 PHE A N 1
ATOM 680 C CA . PHE A 1 87 ? 9.372 0.889 -27.912 1.00 97.50 87 PHE A CA 1
ATOM 681 C C . PHE A 1 87 ? 10.186 0.421 -26.700 1.00 97.50 87 PHE A C 1
ATOM 683 O O . PHE A 1 87 ? 11.399 0.246 -26.802 1.00 97.50 87 PHE A O 1
ATOM 690 N N . LEU A 1 88 ? 9.526 0.173 -25.565 1.00 96.31 88 LEU A N 1
ATOM 691 C CA . LEU A 1 88 ? 10.197 -0.307 -24.356 1.00 96.31 88 LEU A CA 1
ATOM 692 C C . LEU A 1 88 ? 10.779 -1.708 -24.551 1.00 96.31 88 LEU A C 1
ATOM 694 O O . LEU A 1 88 ? 11.888 -1.954 -24.096 1.00 96.31 88 LEU A O 1
ATOM 698 N N . GLU A 1 89 ? 10.076 -2.614 -25.231 1.00 94.38 89 GLU A N 1
ATOM 699 C CA . GLU A 1 89 ? 10.584 -3.956 -25.558 1.00 94.38 89 GLU A CA 1
ATOM 700 C C . GLU A 1 89 ? 11.863 -3.890 -26.397 1.00 94.38 89 GLU A C 1
ATOM 702 O O . GLU A 1 89 ? 12.830 -4.582 -26.095 1.00 94.38 89 GLU A O 1
ATOM 707 N N . LYS A 1 90 ? 11.906 -3.000 -27.393 1.00 95.69 90 LYS A N 1
ATOM 708 C CA . LYS A 1 90 ? 13.069 -2.832 -28.269 1.00 95.69 90 LYS A CA 1
ATOM 709 C C . LYS A 1 90 ? 14.273 -2.207 -27.564 1.00 95.69 90 LYS A C 1
ATOM 711 O O . LYS A 1 90 ? 15.407 -2.574 -27.858 1.00 95.69 90 LYS A O 1
ATOM 716 N N . TRP A 1 91 ? 14.036 -1.218 -26.707 1.00 97.00 91 TRP A N 1
ATOM 717 C CA . TRP A 1 91 ? 15.100 -0.335 -26.224 1.00 97.00 91 TRP A CA 1
ATOM 718 C C . TRP A 1 91 ? 15.479 -0.520 -24.755 1.00 97.00 91 TRP A C 1
ATOM 720 O O . TRP A 1 91 ? 16.472 0.060 -24.309 1.00 97.00 91 TRP A O 1
ATOM 730 N N . SER A 1 92 ? 14.729 -1.323 -23.997 1.00 95.31 92 SER A N 1
ATOM 731 C CA . SER A 1 92 ? 15.102 -1.678 -22.624 1.00 95.31 92 SER A CA 1
ATOM 732 C C . SER A 1 92 ? 16.501 -2.282 -22.589 1.00 95.31 92 SER A C 1
ATOM 734 O O . SER A 1 92 ? 16.802 -3.193 -23.354 1.00 95.31 92 SER A O 1
ATOM 736 N N . LEU A 1 93 ? 17.332 -1.837 -21.646 1.00 96.44 93 LEU A N 1
ATOM 737 C CA . LEU A 1 93 ? 18.635 -2.456 -21.400 1.00 96.44 93 LEU A CA 1
ATOM 738 C C . LEU A 1 93 ? 18.427 -3.949 -21.091 1.00 96.44 93 LEU A C 1
ATOM 740 O O . LEU A 1 93 ? 17.547 -4.240 -20.283 1.00 96.44 93 LEU A O 1
ATOM 744 N N . PRO A 1 94 ? 19.152 -4.915 -21.673 1.00 95.62 94 PRO A N 1
ATOM 745 C CA . PRO A 1 94 ? 19.098 -6.314 -21.236 1.00 95.62 94 PRO A CA 1
ATOM 746 C C . PRO A 1 94 ? 19.466 -6.461 -19.750 1.00 95.62 94 PRO A C 1
ATOM 748 O O . PRO A 1 94 ? 20.219 -5.658 -19.212 1.00 95.62 94 PRO A O 1
ATOM 751 N N . VAL A 1 95 ? 18.887 -7.438 -19.036 1.00 95.00 95 VAL A N 1
ATOM 752 C CA . VAL A 1 95 ? 19.207 -7.607 -17.596 1.00 95.00 95 VAL A CA 1
ATOM 753 C C . VAL A 1 95 ? 20.675 -7.999 -17.404 1.00 95.00 95 VAL A C 1
ATOM 755 O O . VAL A 1 95 ? 21.324 -7.450 -16.521 1.00 95.00 95 VAL A O 1
ATOM 758 N N . SER A 1 96 ? 21.203 -8.851 -18.286 1.00 94.62 96 SER A N 1
ATOM 759 C CA . SER A 1 96 ? 22.613 -9.262 -18.334 1.00 94.62 96 SER A CA 1
ATOM 760 C C . SER A 1 96 ? 23.596 -8.093 -18.435 1.00 94.62 96 SER A C 1
ATOM 762 O O . SER A 1 96 ? 24.720 -8.185 -17.954 1.00 94.62 96 SER A O 1
ATOM 764 N N . ASP A 1 97 ? 23.161 -6.981 -19.028 1.00 95.88 97 ASP A N 1
ATOM 765 C CA . ASP A 1 97 ? 24.002 -5.815 -19.311 1.00 95.88 97 ASP A CA 1
ATOM 766 C C . ASP A 1 97 ? 23.915 -4.770 -18.183 1.00 95.88 97 ASP A C 1
ATOM 768 O O . ASP A 1 97 ? 24.471 -3.667 -18.259 1.00 95.88 97 ASP A O 1
ATOM 772 N N . LEU A 1 98 ? 23.184 -5.085 -17.109 1.00 95.81 98 LEU A N 1
ATOM 773 C CA . LEU A 1 98 ? 23.063 -4.218 -15.952 1.00 95.81 98 LEU A CA 1
ATOM 774 C C . LEU A 1 98 ? 24.409 -4.118 -15.224 1.00 95.81 98 LEU A C 1
ATOM 776 O O . LEU A 1 98 ? 25.037 -5.109 -14.867 1.00 95.81 98 LEU A O 1
ATOM 780 N N . THR A 1 99 ? 24.831 -2.890 -14.929 1.00 94.62 99 THR A N 1
ATOM 781 C CA . THR A 1 99 ? 26.105 -2.614 -14.255 1.00 94.62 99 THR A CA 1
ATOM 782 C C . THR A 1 99 ? 25.856 -1.868 -12.953 1.00 94.62 99 THR A C 1
ATOM 784 O O . THR A 1 99 ? 24.803 -1.257 -12.752 1.00 94.62 99 THR A O 1
ATOM 787 N N . THR A 1 100 ? 26.850 -1.830 -12.066 1.00 94.50 100 THR A N 1
ATOM 788 C CA . THR A 1 100 ? 26.769 -1.023 -10.838 1.00 94.50 100 THR A CA 1
ATOM 789 C C . THR A 1 100 ? 26.528 0.463 -11.137 1.00 94.50 100 THR A C 1
ATOM 791 O O . THR A 1 100 ? 25.853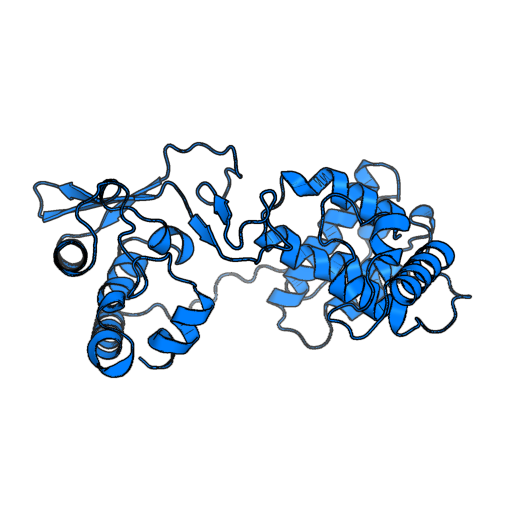 1.143 -10.366 1.00 94.50 100 THR A O 1
ATOM 794 N N . ALA A 1 101 ? 27.019 0.979 -12.271 1.00 92.56 101 ALA A N 1
ATOM 795 C CA . ALA A 1 101 ? 26.758 2.355 -12.696 1.00 92.56 101 ALA A CA 1
ATOM 796 C C . ALA A 1 101 ? 25.275 2.578 -13.046 1.00 92.56 101 ALA A C 1
ATOM 798 O O . ALA A 1 101 ? 24.702 3.595 -12.651 1.00 92.56 101 ALA A O 1
ATOM 799 N N . HIS A 1 102 ? 24.629 1.613 -13.712 1.00 94.44 102 HIS A N 1
ATOM 800 C CA . HIS A 1 102 ? 23.179 1.632 -13.939 1.00 94.44 102 HIS A CA 1
ATOM 801 C C . HIS A 1 102 ? 22.404 1.671 -12.618 1.00 94.44 102 HIS A C 1
ATOM 803 O O . HIS A 1 102 ? 21.523 2.511 -12.444 1.00 94.44 102 HIS A O 1
ATOM 809 N N . VAL A 1 103 ? 22.780 0.826 -11.654 1.00 94.12 103 VAL A N 1
ATOM 810 C CA . VAL A 1 103 ? 22.118 0.777 -10.342 1.00 94.12 103 VAL A CA 1
ATOM 811 C C . VAL A 1 103 ? 22.285 2.092 -9.573 1.00 94.12 103 VAL A C 1
ATOM 813 O O . VAL A 1 103 ? 21.317 2.588 -9.004 1.00 94.12 103 VAL A O 1
ATOM 816 N N . ARG A 1 104 ? 23.473 2.710 -9.587 1.00 91.38 104 ARG A N 1
ATOM 817 C CA . ARG A 1 104 ? 23.702 4.016 -8.939 1.00 91.38 104 ARG A CA 1
ATOM 818 C C . ARG A 1 104 ? 22.844 5.130 -9.544 1.00 91.38 104 ARG A C 1
ATOM 820 O O . ARG A 1 104 ? 22.268 5.914 -8.793 1.00 91.38 104 ARG A O 1
ATOM 827 N N . ARG A 1 105 ? 22.714 5.173 -10.877 1.00 90.69 105 ARG A N 1
ATOM 828 C CA . ARG A 1 105 ? 21.816 6.122 -11.563 1.00 90.69 105 ARG A CA 1
ATOM 829 C C . ARG A 1 105 ? 20.362 5.918 -11.139 1.00 90.69 105 ARG A C 1
ATOM 831 O O . ARG A 1 105 ? 19.693 6.883 -10.785 1.00 90.69 105 ARG A O 1
ATOM 838 N N . LEU A 1 106 ? 19.913 4.664 -11.083 1.00 91.75 106 LEU A N 1
ATOM 839 C CA . LEU A 1 106 ? 18.571 4.323 -10.618 1.00 91.75 106 LEU A CA 1
ATOM 840 C C . LEU A 1 106 ? 18.316 4.756 -9.171 1.00 91.75 106 LEU A C 1
ATOM 842 O O . LEU A 1 106 ? 17.257 5.308 -8.892 1.00 91.75 106 LEU A O 1
ATOM 846 N N . ILE A 1 107 ? 19.274 4.544 -8.259 1.00 89.75 107 ILE A N 1
ATOM 847 C CA . ILE A 1 107 ? 19.169 5.003 -6.862 1.00 89.75 107 ILE A CA 1
ATOM 848 C C . ILE A 1 107 ? 18.928 6.515 -6.814 1.00 89.75 107 ILE A C 1
ATOM 850 O O . ILE A 1 107 ? 18.029 6.967 -6.104 1.00 89.75 107 ILE A O 1
ATOM 854 N N . ALA A 1 108 ? 19.699 7.288 -7.583 1.00 87.25 108 ALA A N 1
ATOM 855 C CA . ALA A 1 108 ? 19.539 8.736 -7.648 1.00 87.25 108 ALA A CA 1
ATOM 856 C C . ALA A 1 108 ? 18.156 9.129 -8.199 1.00 87.25 108 ALA A C 1
ATOM 858 O O . ALA A 1 108 ? 17.464 9.952 -7.598 1.00 87.25 108 ALA A O 1
ATOM 859 N N . GLU A 1 109 ? 17.702 8.493 -9.282 1.00 87.12 109 GLU A N 1
ATOM 860 C CA . GLU A 1 109 ? 16.395 8.764 -9.895 1.00 87.12 109 GLU A CA 1
ATOM 861 C C . GLU A 1 109 ? 15.232 8.471 -8.937 1.00 87.12 109 GLU A C 1
ATOM 863 O O . GLU A 1 109 ? 14.352 9.312 -8.732 1.00 87.12 109 GLU A O 1
ATOM 868 N N . VAL A 1 110 ? 15.221 7.294 -8.301 1.00 85.06 110 VAL A N 1
ATOM 869 C CA . VAL A 1 110 ? 14.130 6.927 -7.385 1.00 85.06 110 VAL A CA 1
ATOM 870 C C . VAL A 1 110 ? 14.183 7.713 -6.077 1.00 85.06 110 VAL A C 1
ATOM 872 O O . VAL A 1 110 ? 13.149 7.831 -5.412 1.00 85.06 110 VAL A O 1
ATOM 875 N N . GLY A 1 111 ? 15.347 8.246 -5.705 1.00 81.62 111 GLY A N 1
ATOM 876 C CA . GLY A 1 111 ? 15.529 9.048 -4.501 1.00 81.62 111 GLY A CA 1
ATOM 877 C C . GLY A 1 111 ? 15.072 10.501 -4.651 1.00 81.62 111 GLY A C 1
ATOM 878 O O . GLY A 1 111 ? 14.337 11.009 -3.806 1.00 81.62 111 GLY A O 1
ATOM 879 N N . THR A 1 112 ? 15.438 11.143 -5.764 1.00 81.25 112 THR A N 1
ATOM 880 C CA . THR A 1 112 ? 15.407 12.605 -5.953 1.00 81.25 112 THR A CA 1
ATOM 881 C C . THR A 1 112 ? 14.165 13.311 -5.375 1.00 81.25 112 THR A C 1
ATOM 883 O O . THR A 1 112 ? 13.018 13.009 -5.725 1.00 81.25 112 THR A O 1
ATOM 886 N N . GLY A 1 113 ? 14.409 14.302 -4.503 1.00 75.62 113 GLY A N 1
ATOM 887 C CA . GLY A 1 113 ? 13.392 15.215 -3.963 1.00 75.62 113 GLY A CA 1
ATOM 888 C C . GLY A 1 113 ? 12.453 14.608 -2.914 1.00 75.62 113 GLY A C 1
ATOM 889 O O . GLY A 1 113 ? 11.348 15.116 -2.721 1.00 75.62 113 GLY A O 1
ATOM 890 N N . ARG A 1 114 ? 12.828 13.496 -2.266 1.00 80.44 114 ARG A N 1
ATOM 891 C CA . ARG A 1 114 ? 11.976 12.803 -1.281 1.00 80.44 114 ARG A CA 1
ATOM 892 C C . ARG A 1 114 ? 12.535 12.861 0.137 1.00 80.44 114 ARG A C 1
ATOM 894 O O . ARG A 1 114 ? 13.689 13.215 0.355 1.00 80.44 114 ARG A O 1
ATOM 901 N N . ALA A 1 115 ? 11.705 12.509 1.118 1.00 80.38 115 ALA A N 1
ATOM 902 C CA . ALA A 1 115 ? 12.168 12.270 2.483 1.00 80.38 115 ALA A CA 1
ATOM 903 C C . ALA A 1 115 ? 13.114 11.057 2.517 1.00 80.38 115 ALA A C 1
ATOM 905 O O . ALA A 1 115 ? 12.905 10.096 1.771 1.00 80.38 115 ALA A O 1
ATOM 906 N N . SER A 1 116 ? 14.109 11.070 3.409 1.00 80.50 116 SER A N 1
ATOM 907 C CA . SER A 1 116 ? 15.106 9.996 3.559 1.00 80.50 116 SER A CA 1
ATOM 908 C C . SER A 1 116 ? 14.459 8.611 3.689 1.00 80.50 116 SER A C 1
ATOM 910 O O . SER A 1 116 ? 14.816 7.689 2.960 1.00 80.50 116 SER A O 1
ATOM 912 N N . SER A 1 117 ? 13.433 8.481 4.532 1.00 80.81 117 SER A N 1
ATOM 913 C CA . SER A 1 117 ? 12.670 7.240 4.735 1.00 80.81 117 SER A CA 1
ATOM 914 C C . SER A 1 117 ? 11.982 6.723 3.463 1.00 80.81 117 SER A C 1
ATOM 916 O O . SER A 1 117 ? 11.852 5.514 3.258 1.00 80.81 117 SER A O 1
ATOM 918 N N . THR A 1 118 ? 11.560 7.627 2.574 1.00 83.75 118 THR A N 1
ATOM 919 C CA . THR A 1 118 ? 10.959 7.268 1.283 1.00 83.75 118 THR A CA 1
ATOM 920 C C . THR A 1 118 ? 12.014 6.751 0.314 1.00 83.75 118 THR A C 1
ATOM 922 O O . THR A 1 118 ? 11.764 5.764 -0.379 1.00 83.75 118 THR A O 1
ATOM 925 N N . GLU A 1 119 ? 13.194 7.371 0.279 1.00 86.38 119 GLU A N 1
ATOM 926 C CA . GLU A 1 119 ? 14.310 6.885 -0.538 1.00 86.38 119 GLU A CA 1
ATOM 927 C C . GLU A 1 119 ? 14.779 5.505 -0.081 1.00 86.38 119 GLU A C 1
ATOM 929 O O . GLU A 1 119 ? 14.871 4.591 -0.900 1.00 86.38 119 GLU A O 1
ATOM 934 N N . GLY A 1 120 ? 14.977 5.323 1.229 1.00 86.88 120 GLY A N 1
ATOM 935 C CA . GLY A 1 120 ? 15.374 4.044 1.811 1.00 86.88 120 GLY A CA 1
ATOM 936 C C . GLY A 1 120 ? 14.386 2.923 1.490 1.00 86.88 120 GLY A C 1
ATOM 937 O O . GLY A 1 120 ? 14.795 1.824 1.114 1.00 86.88 120 GLY A O 1
ATOM 938 N N . ARG A 1 121 ? 13.076 3.210 1.543 1.00 87.62 121 ARG A N 1
ATOM 939 C CA . ARG A 1 121 ? 12.027 2.258 1.143 1.00 87.62 121 ARG A CA 1
ATOM 940 C C . ARG A 1 121 ? 12.097 1.908 -0.343 1.00 87.62 121 ARG A C 1
ATOM 942 O O . ARG A 1 121 ? 12.064 0.731 -0.682 1.00 87.62 121 ARG A O 1
ATOM 949 N N . ARG A 1 122 ? 12.226 2.904 -1.226 1.00 90.50 122 ARG A N 1
ATOM 950 C CA . ARG A 1 122 ? 12.326 2.679 -2.681 1.00 90.50 122 ARG A CA 1
ATOM 951 C C . ARG A 1 122 ? 13.574 1.884 -3.049 1.00 90.50 122 ARG A C 1
ATOM 953 O O . ARG A 1 122 ? 13.503 1.002 -3.901 1.00 90.50 122 ARG A O 1
ATOM 960 N N . TRP A 1 123 ? 14.694 2.154 -2.382 1.00 91.00 123 TRP A N 1
ATOM 961 C CA . TRP A 1 123 ? 15.884 1.321 -2.494 1.00 91.00 123 TRP A CA 1
ATOM 962 C C . TRP A 1 123 ? 15.630 -0.100 -1.995 1.00 91.00 123 TRP A C 1
ATOM 964 O O . TRP A 1 123 ? 16.027 -1.040 -2.669 1.00 91.00 123 TRP A O 1
ATOM 974 N N . GLY A 1 124 ? 14.956 -0.280 -0.857 1.00 90.88 124 GLY A N 1
ATOM 975 C CA . GLY A 1 124 ? 14.578 -1.602 -0.349 1.00 90.88 124 GLY A CA 1
ATOM 976 C C . GLY A 1 124 ? 13.764 -2.415 -1.362 1.00 90.88 124 GLY A C 1
ATOM 977 O O . GLY A 1 124 ? 14.093 -3.571 -1.638 1.00 90.88 124 GLY A O 1
ATOM 978 N N . ASP A 1 125 ? 12.765 -1.789 -1.982 1.00 91.69 125 ASP A N 1
ATOM 979 C CA . ASP A 1 125 ? 11.955 -2.401 -3.039 1.00 91.69 125 ASP A CA 1
ATOM 980 C C . ASP A 1 125 ? 12.818 -2.753 -4.264 1.00 91.69 125 ASP A C 1
ATOM 982 O O . ASP A 1 125 ? 12.762 -3.877 -4.763 1.00 91.69 125 ASP A O 1
ATOM 986 N N . MET A 1 126 ? 13.681 -1.834 -4.713 1.00 93.81 126 MET A N 1
ATOM 987 C CA . MET A 1 126 ? 14.583 -2.071 -5.848 1.00 93.81 126 MET A CA 1
ATOM 988 C C . MET A 1 126 ? 15.584 -3.191 -5.554 1.00 93.81 126 MET A C 1
ATOM 990 O O . MET A 1 126 ? 15.800 -4.076 -6.377 1.00 93.81 126 MET A O 1
ATOM 994 N N . ARG A 1 127 ? 16.169 -3.196 -4.355 1.00 93.19 127 ARG A N 1
ATOM 995 C CA . ARG A 1 127 ? 17.110 -4.217 -3.893 1.00 93.19 127 ARG A CA 1
ATOM 996 C C . ARG A 1 127 ? 16.453 -5.591 -3.830 1.00 93.19 127 ARG A C 1
ATOM 998 O O . ARG A 1 127 ? 17.131 -6.573 -4.101 1.00 93.19 127 ARG A O 1
ATOM 1005 N N . THR A 1 128 ? 15.163 -5.668 -3.503 1.00 94.25 128 THR A N 1
ATOM 1006 C CA . THR A 1 128 ? 14.399 -6.924 -3.556 1.00 94.25 128 THR A CA 1
ATOM 1007 C C . THR A 1 128 ? 14.354 -7.485 -4.979 1.00 94.25 128 THR A C 1
ATOM 1009 O O . THR A 1 128 ? 14.645 -8.661 -5.165 1.00 94.25 128 THR A O 1
ATOM 1012 N N . VAL A 1 129 ? 14.079 -6.644 -5.983 1.00 95.62 129 VAL A N 1
ATOM 1013 C CA . VAL A 1 129 ? 14.089 -7.049 -7.403 1.00 95.62 129 VAL A CA 1
ATOM 1014 C C . VAL A 1 129 ? 15.481 -7.508 -7.828 1.00 95.62 129 VAL A C 1
ATOM 1016 O O . VAL A 1 129 ? 15.636 -8.584 -8.392 1.00 95.62 129 VAL A O 1
ATOM 1019 N N . LEU A 1 130 ? 16.506 -6.709 -7.520 1.00 95.94 130 LEU A N 1
ATOM 1020 C CA . LEU A 1 130 ? 17.876 -7.012 -7.926 1.00 95.94 130 LEU A CA 1
ATOM 1021 C C . LEU A 1 130 ? 18.408 -8.288 -7.257 1.00 95.94 130 LEU A C 1
ATOM 1023 O O . LEU A 1 130 ? 19.089 -9.072 -7.902 1.00 95.94 130 LEU A O 1
ATOM 1027 N N . ARG A 1 131 ? 18.078 -8.527 -5.981 1.00 96.19 131 ARG A N 1
ATOM 1028 C CA . ARG A 1 131 ? 18.409 -9.783 -5.289 1.00 96.19 131 ARG A CA 1
ATOM 1029 C C . ARG A 1 131 ? 17.689 -10.977 -5.893 1.00 96.19 131 ARG A C 1
ATOM 1031 O O . ARG A 1 131 ? 18.289 -12.035 -5.993 1.00 96.19 131 ARG A O 1
ATOM 1038 N N . TRP A 1 132 ? 16.430 -10.811 -6.294 1.00 96.12 132 TRP A N 1
ATOM 1039 C CA . TRP A 1 132 ? 15.725 -11.866 -7.012 1.00 96.12 132 TRP A CA 1
ATOM 1040 C C . TRP A 1 132 ? 16.444 -12.194 -8.330 1.00 96.12 132 TRP A C 1
ATOM 1042 O O . TRP A 1 132 ? 16.714 -13.356 -8.576 1.00 96.12 132 TRP A O 1
ATOM 1052 N N . TRP A 1 133 ? 16.889 -11.198 -9.105 1.00 97.06 133 TRP A N 1
ATOM 1053 C CA . TRP A 1 133 ? 17.698 -11.446 -10.311 1.00 97.06 133 TRP A CA 1
ATOM 1054 C C . TRP A 1 133 ? 19.049 -12.108 -10.050 1.00 97.06 133 TRP A C 1
ATOM 1056 O O . TRP A 1 133 ? 19.481 -12.892 -10.884 1.00 97.06 133 TRP A O 1
ATOM 1066 N N . VAL A 1 134 ? 19.707 -11.816 -8.926 1.00 96.94 134 VAL A N 1
ATOM 1067 C CA . VAL A 1 134 ? 20.918 -12.549 -8.519 1.00 96.94 134 VAL A CA 1
ATOM 1068 C C . VAL A 1 134 ? 20.588 -14.015 -8.231 1.00 96.94 134 VAL A C 1
ATOM 1070 O O . VAL A 1 134 ? 21.307 -14.891 -8.681 1.00 96.94 134 VAL A O 1
ATOM 1073 N N . ASN A 1 135 ? 19.490 -14.288 -7.521 1.00 96.62 135 ASN A N 1
ATOM 1074 C CA . ASN A 1 135 ? 19.088 -15.655 -7.170 1.00 96.62 135 ASN A CA 1
ATOM 1075 C C . ASN A 1 135 ? 18.615 -16.490 -8.372 1.00 96.62 135 ASN A C 1
ATOM 1077 O O . ASN A 1 135 ? 18.632 -17.711 -8.298 1.00 96.62 135 ASN A O 1
ATOM 1081 N N . GLU A 1 136 ? 18.157 -15.835 -9.438 1.00 96.31 136 GLU A N 1
ATOM 1082 C CA . GLU A 1 136 ? 17.754 -16.462 -10.706 1.00 96.31 136 GLU A CA 1
ATOM 1083 C C . GLU A 1 136 ? 18.895 -16.449 -11.742 1.00 96.31 136 GLU A C 1
ATOM 1085 O O . GLU A 1 136 ? 18.651 -16.635 -12.933 1.00 96.31 136 GLU A O 1
ATOM 1090 N N . ASP A 1 137 ? 20.125 -16.147 -11.310 1.00 95.50 137 ASP A N 1
ATOM 1091 C CA . ASP A 1 137 ? 21.333 -16.094 -12.142 1.00 95.50 137 ASP A CA 1
ATOM 1092 C C . ASP A 1 137 ? 21.229 -15.158 -13.368 1.00 95.50 137 ASP A C 1
ATOM 1094 O O . ASP A 1 137 ? 21.924 -15.319 -14.372 1.00 95.50 137 ASP A O 1
ATOM 1098 N N . LEU A 1 138 ? 20.376 -14.129 -13.297 1.00 95.88 138 LEU A N 1
ATOM 1099 C CA . LEU A 1 138 ? 20.207 -13.138 -14.368 1.00 95.88 138 LEU A CA 1
ATOM 1100 C C . LEU A 1 138 ? 21.262 -12.025 -14.316 1.00 95.88 138 LEU A C 1
ATOM 1102 O O . LEU A 1 138 ? 21.526 -11.384 -15.335 1.00 95.88 138 LEU A O 1
ATOM 1106 N N . ILE A 1 139 ? 21.830 -11.767 -13.133 1.00 96.25 139 ILE A N 1
ATOM 1107 C CA . ILE A 1 139 ? 22.952 -10.845 -12.906 1.00 96.25 139 ILE A CA 1
ATOM 1108 C C . ILE A 1 139 ? 23.870 -11.382 -11.810 1.00 96.25 139 ILE A C 1
ATOM 1110 O O . ILE A 1 139 ? 23.448 -12.120 -10.927 1.00 96.25 139 ILE A O 1
ATOM 1114 N N . GLU A 1 140 ? 25.111 -10.911 -11.791 1.00 94.88 140 GLU A N 1
ATOM 1115 C CA . GLU A 1 140 ? 26.052 -11.234 -10.721 1.00 94.88 140 GLU A CA 1
ATOM 1116 C C . GLU A 1 140 ? 25.849 -10.370 -9.465 1.00 94.88 140 GLU A C 1
ATOM 1118 O O . GLU A 1 140 ? 25.570 -9.168 -9.540 1.00 94.88 140 GLU A O 1
ATOM 1123 N N . GLU A 1 141 ? 26.131 -10.934 -8.287 1.00 94.12 141 GLU A N 1
ATOM 1124 C CA . GLU A 1 141 ? 26.032 -10.227 -7.000 1.00 94.12 141 GLU A CA 1
ATOM 1125 C C . GLU A 1 141 ? 26.892 -8.946 -6.939 1.00 94.12 141 GLU A C 1
ATOM 1127 O O . GLU A 1 141 ? 26.515 -7.946 -6.312 1.00 94.12 141 GLU A O 1
ATOM 1132 N N . ARG A 1 142 ? 28.025 -8.909 -7.654 1.00 92.75 142 ARG A N 1
ATOM 1133 C CA . ARG A 1 142 ? 28.899 -7.723 -7.729 1.00 92.75 142 ARG A CA 1
ATOM 1134 C C . ARG A 1 142 ? 28.181 -6.465 -8.233 1.00 92.75 142 ARG A C 1
ATOM 1136 O O . ARG A 1 142 ? 28.575 -5.357 -7.866 1.00 92.75 142 ARG A O 1
ATOM 1143 N N . VAL A 1 143 ? 27.112 -6.620 -9.024 1.00 92.19 143 VAL A N 1
ATOM 1144 C CA . VAL A 1 143 ? 26.314 -5.504 -9.557 1.00 92.19 143 VAL A CA 1
ATOM 1145 C C . VAL A 1 143 ? 25.678 -4.690 -8.424 1.00 92.19 143 VAL A C 1
ATOM 1147 O O . VAL A 1 143 ? 25.587 -3.465 -8.537 1.00 92.19 143 VAL A O 1
ATOM 1150 N N . ILE A 1 144 ? 25.314 -5.336 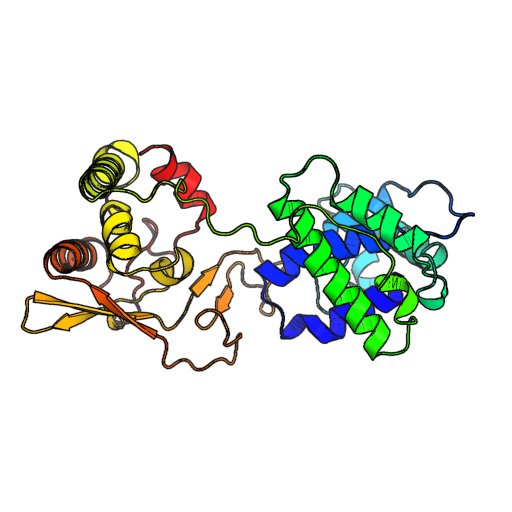-7.306 1.00 91.50 144 ILE A N 1
ATOM 1151 C CA . ILE A 1 144 ? 24.522 -4.730 -6.223 1.00 91.50 144 ILE A CA 1
ATOM 1152 C C . ILE A 1 144 ? 25.296 -4.442 -4.932 1.00 91.50 144 ILE A C 1
ATOM 1154 O O . ILE A 1 144 ? 24.802 -3.699 -4.085 1.00 91.50 144 ILE A O 1
ATOM 1158 N N . THR A 1 145 ? 26.494 -5.001 -4.748 1.00 84.62 145 THR A N 1
ATOM 1159 C CA . THR A 1 145 ? 27.261 -4.865 -3.492 1.00 84.62 145 THR A CA 1
ATOM 1160 C C . THR A 1 145 ? 28.037 -3.553 -3.388 1.00 84.62 145 THR A C 1
ATOM 1162 O O . THR A 1 145 ? 28.219 -3.029 -2.292 1.00 84.62 145 THR A O 1
ATOM 1165 N N . ARG A 1 146 ? 28.456 -2.964 -4.513 1.00 81.50 146 ARG A N 1
ATOM 1166 C CA . ARG A 1 146 ? 29.311 -1.761 -4.544 1.00 81.50 146 ARG A CA 1
ATOM 1167 C C . ARG A 1 146 ? 28.553 -0.472 -4.872 1.00 81.50 146 ARG A C 1
ATOM 1169 O O . ARG A 1 146 ? 29.101 0.442 -5.486 1.00 81.50 146 ARG A O 1
ATOM 1176 N N . VAL A 1 147 ? 27.288 -0.366 -4.472 1.00 84.75 147 VAL A N 1
ATOM 1177 C CA . VAL A 1 147 ? 26.431 0.793 -4.800 1.00 84.75 147 VAL A CA 1
ATOM 1178 C C . VAL A 1 147 ? 26.652 2.018 -3.901 1.00 84.75 147 VAL A C 1
ATOM 1180 O O . VAL A 1 147 ? 26.210 3.105 -4.259 1.00 84.75 147 VAL A O 1
ATOM 1183 N N . GLY A 1 148 ? 27.399 1.874 -2.801 1.00 80.75 148 GLY A N 1
ATOM 1184 C CA . GLY A 1 148 ? 27.659 2.945 -1.833 1.00 80.75 148 GLY A CA 1
ATOM 1185 C C . GLY A 1 148 ? 26.578 3.056 -0.752 1.00 80.75 148 GLY A C 1
ATOM 1186 O O . GLY A 1 148 ? 25.705 2.194 -0.634 1.00 80.75 148 GLY A O 1
ATOM 1187 N N . ARG A 1 149 ? 26.653 4.111 0.070 1.00 80.88 149 ARG A N 1
ATOM 1188 C CA . ARG A 1 149 ? 25.660 4.385 1.120 1.00 80.88 149 ARG A CA 1
ATOM 1189 C C . ARG A 1 149 ? 24.428 5.041 0.502 1.00 80.88 149 ARG A C 1
ATOM 1191 O O . ARG A 1 149 ? 24.538 6.081 -0.138 1.00 80.88 149 ARG A O 1
ATOM 1198 N N . VAL A 1 150 ? 23.262 4.449 0.732 1.00 81.62 150 VAL A N 1
ATOM 1199 C CA . VAL A 1 150 ? 21.972 4.997 0.299 1.00 81.62 150 VAL A CA 1
ATOM 1200 C C . VAL A 1 150 ? 21.298 5.683 1.487 1.00 81.62 150 VAL A C 1
ATOM 1202 O O . VAL A 1 150 ? 21.353 5.196 2.617 1.00 81.62 150 VAL A O 1
ATOM 1205 N N . ARG A 1 151 ? 20.687 6.846 1.260 1.00 80.12 151 ARG A N 1
ATOM 1206 C CA . ARG A 1 151 ? 20.022 7.610 2.321 1.00 80.12 151 ARG A CA 1
ATOM 1207 C C . ARG A 1 151 ? 18.784 6.865 2.838 1.00 80.12 151 ARG A C 1
ATOM 1209 O O . ARG A 1 151 ? 18.083 6.198 2.082 1.00 80.12 151 ARG A O 1
ATOM 1216 N N . GLY A 1 152 ? 18.533 6.961 4.145 1.00 74.38 152 GLY A N 1
ATOM 1217 C CA . GLY A 1 152 ? 17.365 6.358 4.800 1.00 74.38 152 GLY A CA 1
ATOM 1218 C C . GLY A 1 152 ? 17.354 4.829 4.863 1.00 74.38 152 GLY A C 1
ATOM 1219 O O . GLY A 1 152 ? 16.340 4.247 5.235 1.00 74.38 152 GLY A O 1
ATOM 1220 N N . THR A 1 153 ? 18.455 4.161 4.500 1.00 77.25 153 THR A N 1
ATOM 1221 C CA . THR A 1 153 ? 18.634 2.719 4.749 1.00 77.25 153 THR A CA 1
ATOM 1222 C C . THR A 1 153 ? 19.226 2.429 6.117 1.00 77.25 153 THR A C 1
ATOM 1224 O O . THR A 1 153 ? 19.256 1.278 6.541 1.00 77.25 153 THR A O 1
ATOM 1227 N N . VAL A 1 154 ? 19.744 3.463 6.778 1.00 74.31 154 VAL A N 1
ATOM 1228 C CA . VAL A 1 154 ? 20.079 3.403 8.193 1.00 74.31 154 VAL A CA 1
ATOM 1229 C C . VAL A 1 154 ? 18.771 3.597 8.939 1.00 74.31 154 VAL A C 1
ATOM 1231 O O . VAL A 1 154 ? 18.101 4.611 8.755 1.00 74.31 154 VAL A O 1
ATOM 1234 N N . ILE A 1 155 ? 18.391 2.588 9.717 1.00 64.56 155 ILE A N 1
ATOM 1235 C CA . ILE A 1 155 ? 17.333 2.733 10.708 1.00 64.56 155 ILE A CA 1
ATOM 1236 C C . ILE A 1 155 ? 17.976 3.541 11.824 1.00 64.56 155 ILE A C 1
ATOM 1238 O O . ILE A 1 155 ? 18.762 3.007 12.604 1.00 64.56 155 ILE A O 1
ATOM 1242 N N . GLU A 1 156 ? 17.725 4.845 11.825 1.00 62.75 156 GLU A N 1
ATOM 1243 C CA . GLU A 1 156 ? 17.985 5.638 13.017 1.00 62.75 156 GLU A CA 1
ATOM 1244 C C . GLU A 1 156 ? 17.118 5.044 14.138 1.00 62.75 156 GLU A C 1
ATOM 1246 O O . GLU A 1 156 ? 15.977 4.641 13.865 1.00 62.75 156 GLU A O 1
ATOM 1251 N N . PRO A 1 157 ? 17.650 4.899 15.368 1.00 59.56 157 PRO A N 1
ATOM 1252 C CA . PRO A 1 157 ? 16.806 4.599 16.515 1.00 59.56 157 PRO A CA 1
ATOM 1253 C C . PRO A 1 157 ? 15.615 5.560 16.480 1.00 59.56 157 PRO A C 1
ATOM 1255 O O . PRO A 1 157 ? 15.818 6.709 16.073 1.00 59.56 157 PRO A O 1
ATOM 1258 N N . PRO A 1 158 ? 14.395 5.122 16.845 1.00 57.91 158 PRO A N 1
ATOM 1259 C CA . PRO A 1 158 ? 13.294 6.058 17.017 1.00 57.91 158 PRO A CA 1
ATOM 1260 C C . PRO A 1 158 ? 13.826 7.225 17.842 1.00 57.91 158 PRO A C 1
ATOM 1262 O O . PRO A 1 158 ? 14.361 6.996 18.929 1.00 57.91 158 PRO A O 1
ATOM 1265 N N . GLY A 1 159 ? 13.793 8.435 17.281 1.00 55.34 159 GLY A N 1
ATOM 1266 C CA . GLY A 1 159 ? 14.107 9.611 18.075 1.00 55.34 159 GLY A CA 1
ATOM 1267 C C . GLY A 1 159 ? 13.160 9.607 19.267 1.00 55.34 159 GLY A C 1
ATOM 1268 O O . GLY A 1 159 ? 11.998 9.224 19.121 1.00 55.34 159 GLY A O 1
ATOM 1269 N N . GLU A 1 160 ? 13.640 10.014 20.436 1.00 57.47 160 GLU A N 1
ATOM 1270 C CA . GLU A 1 160 ? 12.799 10.158 21.633 1.00 57.47 160 GLU A CA 1
ATOM 1271 C C . GLU A 1 160 ? 11.639 11.165 21.422 1.00 57.47 160 GLU A C 1
ATOM 1273 O O . GLU A 1 160 ? 10.734 11.241 22.246 1.00 57.47 160 GLU A O 1
ATOM 1278 N N . ASP A 1 161 ? 11.624 11.864 20.279 1.00 60.66 161 ASP A N 1
ATOM 1279 C CA . ASP A 1 161 ? 10.753 12.989 19.944 1.00 60.66 161 ASP A CA 1
ATOM 1280 C C . ASP A 1 161 ? 9.572 12.672 19.006 1.00 60.66 161 ASP A C 1
ATOM 1282 O O . ASP A 1 161 ? 8.905 13.609 18.567 1.00 60.66 161 ASP A O 1
ATOM 1286 N N . ASP A 1 162 ? 9.277 11.411 18.651 1.00 67.50 162 ASP A N 1
ATOM 1287 C CA . ASP A 1 162 ? 8.010 11.135 17.948 1.00 67.50 162 ASP A CA 1
ATOM 1288 C C . ASP A 1 162 ? 6.854 11.417 18.930 1.00 67.50 162 ASP A C 1
ATOM 1290 O O . ASP A 1 162 ? 6.704 10.684 19.913 1.00 67.50 162 ASP A O 1
ATOM 1294 N N . PRO A 1 163 ? 6.029 12.463 18.715 1.00 79.81 163 PRO A N 1
ATOM 1295 C CA . PRO A 1 163 ? 5.050 12.876 19.708 1.00 79.81 163 PRO A CA 1
ATOM 1296 C C . PRO A 1 163 ? 3.989 11.785 19.869 1.00 79.81 163 PRO A C 1
ATOM 1298 O O . PRO A 1 163 ? 3.229 11.479 18.943 1.00 79.81 163 PRO A O 1
ATOM 1301 N N . ILE A 1 164 ? 3.943 11.187 21.058 1.00 84.75 164 ILE A N 1
ATOM 1302 C CA . ILE A 1 164 ? 2.907 10.231 21.444 1.00 84.75 164 ILE A CA 1
ATOM 1303 C C . ILE A 1 164 ? 1.773 11.029 22.089 1.00 84.75 164 ILE A C 1
ATOM 1305 O O . ILE A 1 164 ? 2.034 11.754 23.050 1.00 84.75 164 ILE A O 1
ATOM 1309 N N . PRO A 1 165 ? 0.525 10.904 21.603 1.00 88.81 165 PRO A N 1
ATOM 1310 C CA . PRO A 1 165 ? -0.586 11.637 22.183 1.00 88.81 165 PRO A CA 1
ATOM 1311 C C . PRO A 1 165 ? -0.806 11.220 23.638 1.00 88.81 165 PRO A C 1
ATOM 1313 O O . PRO A 1 165 ? -0.903 10.034 23.963 1.00 88.81 165 PRO A O 1
ATOM 1316 N N . THR A 1 166 ? -0.924 12.216 24.503 1.00 91.69 166 THR A N 1
ATOM 1317 C CA . THR A 1 166 ? -1.365 12.079 25.888 1.00 91.69 166 THR A CA 1
ATOM 1318 C C . THR A 1 166 ? -2.842 11.692 25.957 1.00 91.69 166 THR A C 1
ATOM 1320 O O . THR A 1 166 ? -3.604 11.842 24.998 1.00 91.69 166 THR A O 1
ATOM 1323 N N . GLU A 1 167 ? -3.292 11.237 27.126 1.00 90.88 167 GLU A N 1
ATOM 1324 C CA . GLU A 1 167 ? -4.714 10.965 27.360 1.00 90.88 167 GLU A CA 1
ATOM 1325 C C . GLU A 1 167 ? -5.592 12.202 27.106 1.00 90.88 167 GLU A C 1
ATOM 1327 O O . GLU A 1 167 ? -6.639 12.103 26.463 1.00 90.88 167 GLU A O 1
ATOM 1332 N N . ALA A 1 168 ? -5.134 13.382 27.533 1.00 94.31 168 ALA A N 1
ATOM 1333 C CA . ALA A 1 168 ? -5.834 14.643 27.303 1.00 94.31 168 ALA A CA 1
ATOM 1334 C C . ALA A 1 168 ? -5.982 14.958 25.804 1.00 94.31 168 ALA A C 1
ATOM 1336 O O . ALA A 1 168 ? -7.053 15.375 25.364 1.00 94.31 168 ALA A O 1
ATOM 1337 N N . GLU A 1 169 ? -4.946 14.707 25.000 1.00 94.56 169 GLU A N 1
ATOM 1338 C CA . GLU A 1 169 ? -4.999 14.889 23.544 1.00 94.56 169 GLU A CA 1
ATOM 1339 C C . GLU A 1 169 ? -5.909 13.857 22.864 1.00 94.56 169 GLU A C 1
ATOM 1341 O O . GLU A 1 169 ? -6.623 14.198 21.918 1.00 94.56 169 GLU A O 1
ATOM 1346 N N . MET A 1 170 ? -5.958 12.616 23.365 1.00 94.44 170 MET A N 1
ATOM 1347 C CA . MET A 1 170 ? -6.917 11.613 22.885 1.00 94.44 170 MET A CA 1
ATOM 1348 C C . MET A 1 170 ? -8.366 12.050 23.137 1.00 94.44 170 MET A C 1
ATOM 1350 O O . MET A 1 170 ? -9.200 11.947 22.232 1.00 94.44 170 MET A O 1
ATOM 1354 N N . TRP A 1 171 ? -8.660 12.592 24.323 1.00 95.81 171 TRP A N 1
ATOM 1355 C CA . TRP A 1 171 ? -9.964 13.184 24.636 1.00 95.81 171 TRP A CA 1
ATOM 1356 C C . TRP A 1 171 ? -10.277 14.397 23.765 1.00 95.81 171 TRP A C 1
ATOM 1358 O O . TRP A 1 171 ? -11.366 14.460 23.193 1.00 95.81 171 TRP A O 1
ATOM 1368 N N . ALA A 1 172 ? -9.336 15.330 23.611 1.00 96.31 172 ALA A N 1
ATOM 1369 C CA . ALA A 1 172 ? -9.518 16.511 22.772 1.00 96.31 172 ALA A CA 1
ATOM 1370 C C . ALA A 1 172 ? -9.854 16.125 21.322 1.00 96.31 172 ALA A C 1
ATOM 1372 O O . ALA A 1 172 ? -10.835 16.618 20.762 1.00 96.31 172 ALA A O 1
ATOM 1373 N N . MET A 1 173 ? -9.117 15.165 20.753 1.00 95.94 173 MET A N 1
ATOM 1374 C CA . MET A 1 173 ? -9.388 14.621 19.421 1.00 95.94 173 MET A CA 1
ATOM 1375 C C . MET A 1 173 ? -10.773 13.959 19.346 1.00 95.94 173 MET A C 1
ATOM 1377 O O . MET A 1 173 ? -11.519 14.184 18.394 1.00 95.94 173 MET A O 1
ATOM 1381 N N . ALA A 1 174 ? -11.166 13.166 20.347 1.00 96.50 174 ALA A N 1
ATOM 1382 C CA . ALA A 1 174 ? -12.495 12.553 20.381 1.00 96.50 174 ALA A CA 1
ATOM 1383 C C . ALA A 1 174 ? -13.624 13.601 20.417 1.00 96.50 174 ALA A C 1
ATOM 1385 O O . ALA A 1 174 ? -14.623 13.463 19.703 1.00 96.50 174 ALA A O 1
ATOM 1386 N N . TRP A 1 175 ? -13.452 14.676 21.191 1.00 96.88 175 TRP A N 1
ATOM 1387 C CA . TRP A 1 175 ? -14.385 15.805 21.227 1.00 96.88 175 TRP A CA 1
ATOM 1388 C C . TRP A 1 175 ? -14.457 16.538 19.889 1.00 96.88 175 TRP A C 1
ATOM 1390 O O . TRP A 1 175 ? -15.554 16.788 19.385 1.00 96.88 175 TRP A O 1
ATOM 1400 N N . ALA A 1 176 ? -13.315 16.837 19.277 1.00 97.19 176 ALA A N 1
ATOM 1401 C CA . ALA A 1 176 ? -13.260 17.495 17.978 1.00 97.19 176 ALA A CA 1
ATOM 1402 C C . ALA A 1 176 ? -13.908 16.632 16.877 1.00 97.19 176 ALA A C 1
ATOM 1404 O O . ALA A 1 176 ? -14.692 17.128 16.060 1.00 97.19 176 ALA A O 1
ATOM 1405 N N . LEU A 1 177 ? -13.715 15.309 16.920 1.00 96.62 177 LEU A N 1
ATOM 1406 C CA . LEU A 1 177 ? -14.428 14.370 16.053 1.00 96.62 177 LEU A CA 1
ATOM 1407 C C . LEU A 1 177 ? -15.945 14.414 16.281 1.00 96.62 177 LEU A C 1
ATOM 1409 O O . LEU A 1 177 ? -16.692 14.328 15.310 1.00 96.62 177 LEU A O 1
ATOM 1413 N N . CYS A 1 178 ? -16.430 14.586 17.511 1.00 94.31 178 CYS A N 1
ATOM 1414 C CA . CYS A 1 178 ? -17.858 14.792 17.770 1.00 94.31 178 CYS A CA 1
ATOM 1415 C C . CYS A 1 178 ? -18.390 16.113 17.194 1.00 94.31 178 CYS A C 1
ATOM 1417 O O . CYS A 1 178 ? -19.501 16.130 16.665 1.00 94.31 178 CYS A O 1
ATOM 1419 N N . LEU A 1 179 ? -17.625 17.201 17.294 1.00 94.12 179 LEU A N 1
ATOM 1420 C CA . LEU A 1 179 ? -18.097 18.545 16.951 1.00 94.12 179 LEU A CA 1
ATOM 1421 C C . LEU A 1 179 ? -17.994 18.865 15.454 1.00 94.12 179 LEU A C 1
ATOM 1423 O O . LEU A 1 179 ? -18.954 19.365 14.871 1.00 94.12 179 LEU A O 1
ATOM 1427 N N . VAL A 1 180 ? -16.845 18.587 14.831 1.00 92.50 180 VAL A N 1
ATOM 1428 C CA . VAL A 1 180 ? -16.521 19.070 13.472 1.00 92.50 180 VAL A CA 1
ATOM 1429 C C . VAL A 1 180 ? -16.075 17.973 12.503 1.00 92.50 180 VAL A C 1
ATOM 1431 O O . VAL A 1 180 ? -16.142 18.166 11.287 1.00 92.50 180 VAL A O 1
ATOM 1434 N N . GLY A 1 181 ? -15.647 16.814 13.014 1.00 87.44 181 GLY A N 1
ATOM 1435 C CA . GLY A 1 181 ? -15.244 15.670 12.196 1.00 87.44 181 GLY A CA 1
ATOM 1436 C C . GLY A 1 181 ? -16.427 14.779 11.813 1.00 87.44 181 GLY A C 1
ATOM 1437 O O . GLY A 1 181 ? -17.088 14.976 10.792 1.00 87.44 181 GLY A O 1
ATOM 1438 N N . GLN A 1 182 ? -16.680 13.754 12.631 1.00 91.38 182 GLN A N 1
ATOM 1439 C CA . GLN A 1 182 ? -17.930 12.998 12.636 1.00 91.38 182 GLN A CA 1
ATOM 1440 C C . GLN A 1 182 ? -18.076 12.167 13.933 1.00 91.38 182 GLN A C 1
ATOM 1442 O O . GLN A 1 182 ? -17.211 11.328 14.198 1.00 91.38 182 GLN A O 1
ATOM 1447 N N . PRO A 1 183 ? -19.195 12.265 14.686 1.00 94.19 183 PRO A N 1
ATOM 1448 C CA . PRO A 1 183 ? -19.372 11.565 15.971 1.00 94.19 183 PRO A CA 1
ATOM 1449 C C . PRO A 1 183 ? -19.154 10.046 15.945 1.00 94.19 183 PRO A C 1
ATOM 1451 O O . PRO A 1 183 ? -18.707 9.455 16.920 1.00 94.19 183 PRO A O 1
ATOM 1454 N N . ARG A 1 184 ? -19.427 9.400 14.806 1.00 94.75 184 ARG A N 1
ATOM 1455 C CA . ARG A 1 184 ? -19.193 7.959 14.578 1.00 94.75 184 ARG A CA 1
ATOM 1456 C C . ARG A 1 184 ? -17.720 7.538 14.635 1.00 94.75 184 ARG A C 1
ATOM 1458 O O . ARG A 1 184 ? -17.427 6.353 14.565 1.00 94.75 184 ARG A O 1
ATOM 1465 N N . TYR A 1 185 ? -16.794 8.489 14.641 1.00 96.00 185 TYR A N 1
ATOM 1466 C CA . TYR A 1 185 ? -15.359 8.229 14.669 1.00 96.00 185 TYR A CA 1
ATOM 1467 C C . TYR A 1 185 ? -14.733 8.624 16.009 1.00 96.00 185 TYR A C 1
ATOM 1469 O O . TYR A 1 185 ? -13.558 8.351 16.216 1.00 96.00 185 TYR A O 1
ATOM 1477 N N . ALA A 1 186 ? -15.506 9.195 16.937 1.00 96.56 186 ALA A N 1
ATOM 1478 C CA . ALA A 1 186 ? -15.001 9.718 18.205 1.00 96.56 186 ALA A CA 1
ATOM 1479 C C . ALA A 1 186 ? -14.391 8.649 19.128 1.00 96.56 186 ALA A C 1
ATOM 1481 O O . ALA A 1 186 ? -13.534 8.967 19.940 1.00 96.56 186 ALA A O 1
ATOM 1482 N N . ALA A 1 187 ? -14.771 7.375 18.980 1.00 97.12 187 ALA A N 1
ATOM 1483 C CA . ALA A 1 187 ? -14.149 6.278 19.725 1.00 97.12 187 ALA A CA 1
ATOM 1484 C C . ALA A 1 187 ? -12.787 5.833 19.149 1.00 97.12 187 ALA A C 1
ATOM 1486 O O . ALA A 1 187 ? -12.069 5.071 19.794 1.00 97.12 187 ALA A O 1
ATOM 1487 N N . LEU A 1 188 ? -12.404 6.277 17.942 1.00 96.06 188 LEU A N 1
ATOM 1488 C CA . LEU A 1 188 ? -11.174 5.821 17.284 1.00 96.06 188 LEU A CA 1
ATOM 1489 C C . LEU A 1 188 ? -9.884 6.145 18.052 1.00 96.06 188 LEU A C 1
ATOM 1491 O O . LEU A 1 188 ? -9.048 5.243 18.108 1.00 96.06 188 LEU A O 1
ATOM 1495 N N . PRO A 1 189 ? -9.680 7.346 18.634 1.00 95.69 189 PRO A N 1
ATOM 1496 C CA . PRO A 1 189 ? -8.458 7.646 19.383 1.00 95.69 189 PRO A CA 1
ATOM 1497 C C . PRO A 1 189 ? -8.212 6.639 20.512 1.00 95.69 189 PRO A C 1
ATOM 1499 O O . PRO A 1 189 ? -7.128 6.071 20.593 1.00 95.69 189 PRO A O 1
ATOM 1502 N N . PHE A 1 190 ? -9.248 6.315 21.289 1.00 95.94 190 PHE A N 1
ATOM 1503 C CA . PHE A 1 190 ? -9.167 5.363 22.402 1.00 95.94 190 PHE A CA 1
ATOM 1504 C C . PHE A 1 190 ? -8.968 3.923 21.945 1.00 95.94 190 PHE A C 1
ATOM 1506 O O . PHE A 1 190 ? -8.147 3.197 22.495 1.00 95.94 190 PHE A O 1
ATOM 1513 N N . VAL A 1 191 ? -9.686 3.491 20.909 1.00 95.81 191 VAL A N 1
ATOM 1514 C CA . VAL A 1 191 ? -9.581 2.106 20.432 1.00 95.81 191 VAL A CA 1
ATOM 1515 C C . VAL A 1 191 ? -8.247 1.854 19.727 1.00 95.81 191 VAL A C 1
ATOM 1517 O O . VAL A 1 191 ? -7.659 0.783 19.879 1.00 95.81 191 VAL A O 1
ATOM 1520 N N . MET A 1 192 ? -7.741 2.826 18.964 1.00 94.50 192 MET A N 1
ATOM 1521 C CA . MET A 1 192 ? -6.433 2.709 18.316 1.00 94.50 192 MET A CA 1
ATOM 1522 C C . MET A 1 192 ? -5.284 2.886 19.307 1.00 94.50 192 MET A C 1
ATOM 1524 O O . MET A 1 192 ? -4.365 2.071 19.281 1.00 94.50 192 MET A O 1
ATOM 1528 N N . GLY A 1 193 ? -5.348 3.908 20.165 1.00 92.06 193 GLY A N 1
ATOM 1529 C CA . GLY A 1 193 ? -4.335 4.203 21.177 1.00 92.06 193 GLY A CA 1
ATOM 1530 C C . GLY A 1 193 ? -4.298 3.139 22.269 1.00 92.06 193 GLY A C 1
ATOM 1531 O O . GLY A 1 193 ? -3.310 2.419 22.387 1.00 92.06 193 GLY A O 1
ATOM 1532 N N . GLY A 1 194 ? -5.407 2.958 22.989 1.00 89.62 194 GLY A N 1
ATOM 1533 C CA . GLY A 1 194 ? -5.520 1.992 24.087 1.00 89.62 194 GLY A CA 1
ATOM 1534 C C . GLY A 1 194 ? -5.425 0.532 23.637 1.00 89.62 194 GLY A C 1
ATOM 1535 O O . GLY A 1 194 ? -4.843 -0.295 24.328 1.00 89.62 194 GLY A O 1
ATOM 1536 N N . GLY A 1 195 ? -5.933 0.200 22.444 1.00 90.44 195 GLY A N 1
ATOM 1537 C CA . GLY A 1 195 ? -5.838 -1.155 21.887 1.00 90.44 195 GLY A CA 1
ATOM 1538 C C . GLY A 1 195 ? -4.552 -1.438 21.099 1.00 90.44 195 GLY A C 1
ATOM 1539 O O . GLY A 1 195 ? -4.334 -2.580 20.670 1.00 90.44 195 GLY A O 1
ATOM 1540 N N . GLY A 1 196 ? -3.721 -0.422 20.838 1.00 91.00 196 GLY A N 1
ATOM 1541 C CA . GLY A 1 196 ? -2.557 -0.529 19.954 1.00 91.00 196 GLY A CA 1
ATOM 1542 C C . GLY A 1 196 ? -2.926 -1.042 18.556 1.00 91.00 196 GLY A C 1
ATOM 1543 O O . GLY A 1 196 ? -2.244 -1.913 18.000 1.00 91.00 196 GLY A O 1
ATOM 1544 N N . LEU A 1 197 ? -4.064 -0.601 18.009 1.00 91.94 197 LEU A N 1
ATOM 1545 C CA . LEU A 1 197 ? -4.571 -1.052 16.712 1.00 91.94 197 LEU A CA 1
ATOM 1546 C C . LEU A 1 197 ? -4.080 -0.157 15.582 1.00 91.94 197 LEU A C 1
ATOM 1548 O O . LEU A 1 197 ? -4.177 1.067 15.636 1.00 91.94 197 LEU A O 1
ATOM 1552 N N . ARG A 1 198 ? -3.649 -0.774 14.478 1.00 89.88 198 ARG A N 1
ATOM 1553 C CA . ARG A 1 198 ? -3.455 -0.029 13.226 1.00 89.88 198 ARG A CA 1
ATOM 1554 C C . ARG A 1 198 ? -4.817 0.374 12.665 1.00 89.88 198 ARG A C 1
ATOM 1556 O O . ARG A 1 198 ? -5.770 -0.390 12.775 1.00 89.88 198 ARG A O 1
ATOM 1563 N N . ALA A 1 199 ? -4.890 1.494 11.946 1.00 89.88 199 ALA A N 1
ATOM 1564 C CA . ALA A 1 199 ? -6.139 1.960 11.332 1.00 89.88 199 ALA A CA 1
ATOM 1565 C C . ALA A 1 199 ? -6.862 0.862 10.522 1.00 89.88 199 ALA A C 1
ATOM 1567 O O . ALA A 1 199 ? -8.047 0.614 10.720 1.00 89.88 199 ALA A O 1
ATOM 1568 N N . GLY A 1 200 ? -6.134 0.122 9.675 1.00 88.06 200 GLY A N 1
ATOM 1569 C CA . GLY A 1 200 ? -6.713 -0.985 8.904 1.00 88.06 200 GLY A CA 1
ATOM 1570 C C . GLY A 1 200 ? -7.235 -2.143 9.765 1.00 88.06 200 GLY A C 1
ATOM 1571 O O . GLY A 1 200 ? -8.226 -2.767 9.403 1.00 88.06 200 GLY A O 1
ATOM 1572 N N . GLU A 1 201 ? -6.612 -2.417 10.912 1.00 91.50 201 GLU A N 1
ATOM 1573 C CA . GLU A 1 201 ? -7.081 -3.425 11.874 1.00 91.50 201 GLU A CA 1
ATOM 1574 C C . GLU A 1 201 ? -8.371 -2.952 12.558 1.00 91.50 201 GLU A C 1
ATOM 1576 O O . GLU A 1 201 ? -9.348 -3.696 12.618 1.00 91.50 201 GLU A O 1
ATOM 1581 N N . CYS A 1 202 ? -8.403 -1.685 12.979 1.00 93.88 202 CYS A N 1
ATOM 1582 C CA . CYS A 1 202 ? -9.567 -1.050 13.589 1.00 93.88 202 CYS A CA 1
ATOM 1583 C C . CYS A 1 202 ? -10.783 -1.046 12.642 1.00 93.88 202 CYS A C 1
ATOM 1585 O O . CYS A 1 202 ? -11.876 -1.463 13.018 1.00 93.88 202 CYS A O 1
ATOM 1587 N N . PHE A 1 203 ? -10.594 -0.687 11.367 1.00 92.56 203 PHE A N 1
ATOM 1588 C CA . PHE A 1 203 ? -11.680 -0.656 10.372 1.00 92.56 203 PHE A CA 1
ATOM 1589 C C . PHE A 1 203 ? -12.130 -2.029 9.881 1.00 92.56 203 PHE A C 1
ATOM 1591 O O . PHE A 1 203 ? -13.133 -2.131 9.176 1.00 92.56 203 PHE A O 1
ATOM 1598 N N . ALA A 1 204 ? -11.402 -3.087 10.229 1.00 91.94 204 ALA A N 1
ATOM 1599 C CA . ALA A 1 204 ? -11.781 -4.453 9.906 1.00 91.94 204 ALA A CA 1
ATOM 1600 C C . ALA A 1 204 ? -12.401 -5.203 11.097 1.00 91.94 204 ALA A C 1
ATOM 1602 O O . ALA A 1 204 ? -12.895 -6.323 10.898 1.00 91.94 204 ALA A O 1
ATOM 1603 N N . LEU A 1 205 ? -12.373 -4.597 12.290 1.00 94.44 205 LEU A N 1
ATOM 1604 C CA . LEU A 1 205 ? -12.924 -5.132 13.529 1.00 94.44 205 LEU A CA 1
ATOM 1605 C C . LEU A 1 205 ? -14.438 -5.318 13.395 1.00 94.44 205 LEU A C 1
ATOM 1607 O O . LEU A 1 205 ? -15.147 -4.419 12.933 1.00 94.44 205 LEU A O 1
ATOM 1611 N N . ARG A 1 206 ? -14.929 -6.500 13.768 1.00 94.94 206 ARG A N 1
ATOM 1612 C CA . ARG A 1 206 ? -16.362 -6.822 13.775 1.00 94.94 206 ARG A CA 1
ATOM 1613 C C . ARG A 1 206 ? -16.915 -6.803 15.188 1.00 94.94 206 ARG A C 1
ATOM 1615 O O . ARG A 1 206 ? -16.166 -6.974 16.143 1.00 94.94 206 ARG A O 1
ATOM 1622 N N . ARG A 1 207 ? -18.237 -6.702 15.312 1.00 96.75 207 ARG A N 1
ATOM 1623 C CA . ARG A 1 207 ? -18.937 -6.804 16.597 1.00 96.75 207 ARG A CA 1
ATOM 1624 C C . ARG A 1 207 ? -18.519 -8.052 17.380 1.00 96.75 207 ARG A C 1
ATOM 1626 O O . ARG A 1 207 ? -18.169 -7.945 18.545 1.00 96.75 207 ARG A O 1
ATOM 1633 N N . ARG A 1 208 ? -18.479 -9.219 16.728 1.00 95.38 208 ARG A N 1
ATOM 1634 C CA . ARG A 1 208 ? -18.054 -10.490 17.352 1.00 95.38 208 ARG A CA 1
ATOM 1635 C C . ARG A 1 208 ? -16.591 -10.533 17.800 1.00 95.38 208 ARG A C 1
ATOM 1637 O O . ARG A 1 208 ? -16.202 -11.451 18.512 1.00 95.38 208 ARG A O 1
ATOM 1644 N N . ASP A 1 209 ? -15.766 -9.611 17.309 1.00 95.44 209 ASP A N 1
ATOM 1645 C CA . ASP A 1 209 ? -14.357 -9.534 17.681 1.00 95.44 209 ASP A CA 1
ATOM 1646 C C . ASP A 1 209 ? -14.165 -8.753 18.999 1.00 95.44 209 ASP A C 1
ATOM 1648 O O . ASP A 1 209 ? -13.053 -8.748 19.523 1.00 95.44 209 ASP A O 1
ATOM 1652 N N . CYS A 1 210 ? -15.225 -8.135 19.535 1.00 97.19 210 CYS A N 1
ATOM 1653 C CA . CYS A 1 210 ? -15.267 -7.384 20.789 1.00 97.19 210 CYS A CA 1
ATOM 1654 C C . CYS A 1 210 ? -15.970 -8.212 21.875 1.00 97.19 210 CYS A C 1
ATOM 1656 O O . CYS A 1 210 ? -17.173 -8.449 21.782 1.00 97.19 210 CYS A O 1
ATOM 1658 N N . VAL A 1 211 ? -15.231 -8.658 22.892 1.00 97.06 211 VAL A N 1
ATOM 1659 C CA . VAL A 1 211 ? -15.762 -9.516 23.963 1.00 97.06 211 VAL A CA 1
ATOM 1660 C C . VAL A 1 211 ? -15.545 -8.851 25.313 1.00 97.06 211 VAL A C 1
ATOM 1662 O O . VAL A 1 211 ? -14.405 -8.602 25.697 1.00 97.06 211 VAL A O 1
ATOM 1665 N N . ASP A 1 212 ? -16.632 -8.570 26.023 1.00 97.12 212 ASP A N 1
ATOM 1666 C CA . ASP A 1 212 ? -16.578 -8.015 27.373 1.00 97.12 212 ASP A CA 1
ATOM 1667 C C . ASP A 1 212 ? -15.970 -8.994 28.380 1.00 97.12 212 ASP A C 1
ATOM 1669 O O . ASP A 1 212 ? -16.129 -10.212 28.277 1.00 97.12 212 ASP A O 1
ATOM 1673 N N . GLU A 1 213 ? -15.289 -8.438 29.377 1.00 95.44 213 GLU A N 1
ATOM 1674 C CA . GLU A 1 213 ? -14.740 -9.173 30.510 1.00 95.44 213 GLU A CA 1
ATOM 1675 C C . GLU A 1 213 ? -15.429 -8.734 31.818 1.00 95.44 213 GLU A C 1
ATOM 1677 O O . GLU A 1 213 ? -15.771 -7.554 31.951 1.00 95.44 213 GLU A O 1
ATOM 1682 N N . PRO A 1 214 ? -15.606 -9.626 32.817 1.00 90.25 214 PRO A N 1
ATOM 1683 C CA . PRO A 1 214 ? -16.246 -9.286 34.094 1.00 90.25 214 PRO A CA 1
ATOM 1684 C C . PRO A 1 214 ? -15.653 -8.077 34.844 1.00 90.25 214 PRO A C 1
ATOM 1686 O O . PRO A 1 214 ? -16.354 -7.459 35.636 1.00 90.25 214 PRO A O 1
ATOM 1689 N N . GLY A 1 215 ? -14.393 -7.704 34.583 1.00 90.44 215 GLY A N 1
ATOM 1690 C CA . GLY A 1 215 ? -13.734 -6.519 35.155 1.00 90.44 215 GLY A CA 1
ATOM 1691 C C . GLY A 1 215 ? -14.061 -5.189 34.462 1.00 90.44 215 GLY A C 1
ATOM 1692 O O . GLY A 1 215 ? -13.439 -4.173 34.761 1.00 90.44 215 GLY A O 1
ATOM 1693 N N . GLY A 1 216 ? -14.991 -5.176 33.505 1.00 94.94 216 GLY A N 1
ATOM 1694 C CA . GLY A 1 216 ? -15.402 -3.969 32.788 1.00 94.94 216 GLY A CA 1
ATOM 1695 C C . GLY A 1 216 ? -14.486 -3.572 31.629 1.00 94.94 216 GLY A C 1
ATOM 1696 O O . GLY A 1 216 ? -14.807 -2.614 30.925 1.00 94.94 216 GLY A O 1
ATOM 1697 N N . GLY A 1 217 ? -13.399 -4.304 31.380 1.00 97.12 217 GLY A N 1
ATOM 1698 C CA . GLY A 1 217 ? -12.606 -4.203 30.153 1.00 97.12 217 GLY A CA 1
ATOM 1699 C C . GLY A 1 217 ? -13.180 -5.014 28.994 1.00 97.12 217 GLY A C 1
ATOM 1700 O O . GLY A 1 217 ? -14.272 -5.583 29.081 1.00 97.12 217 GLY A O 1
ATOM 1701 N N . MET A 1 218 ? -12.443 -5.047 27.884 1.00 98.19 218 MET A N 1
ATOM 1702 C CA . MET A 1 218 ? -12.867 -5.738 26.667 1.00 98.19 218 MET A CA 1
ATOM 1703 C C . MET A 1 218 ? -11.683 -6.342 25.910 1.00 98.19 218 MET A C 1
ATOM 1705 O O . MET A 1 218 ? -10.692 -5.675 25.623 1.00 98.19 218 MET A O 1
ATOM 1709 N N . TRP A 1 219 ? -11.809 -7.602 25.505 1.00 97.06 219 TRP A N 1
ATOM 1710 C CA . TRP A 1 219 ? -10.866 -8.266 24.614 1.00 97.06 219 TRP A CA 1
ATOM 1711 C C . TRP A 1 219 ? -11.222 -8.002 23.151 1.00 97.06 219 TRP A C 1
ATOM 1713 O O . TRP A 1 219 ? -12.334 -8.290 22.706 1.00 97.06 219 TRP A O 1
ATOM 1723 N N . LEU A 1 220 ? -10.252 -7.508 22.379 1.00 96.31 220 LEU A N 1
ATOM 1724 C CA . LEU A 1 220 ? -10.377 -7.283 20.940 1.00 96.31 220 LEU A CA 1
ATOM 1725 C C . LEU A 1 220 ? -9.584 -8.342 20.173 1.00 96.31 220 LEU A C 1
ATOM 1727 O O . LEU A 1 220 ? -8.363 -8.448 20.314 1.00 96.31 220 LEU A O 1
ATOM 1731 N N . THR A 1 221 ? -10.261 -9.117 19.326 1.00 93.88 221 THR A N 1
ATOM 1732 C CA . THR A 1 221 ? -9.621 -10.134 18.481 1.00 93.88 221 THR A CA 1
ATOM 1733 C C . THR A 1 221 ? -9.403 -9.614 17.064 1.00 93.88 221 THR A C 1
ATOM 1735 O O . THR A 1 221 ? -10.275 -9.657 16.201 1.00 93.88 221 THR A O 1
ATOM 1738 N N . VAL A 1 222 ? -8.188 -9.163 16.780 1.00 90.56 222 VAL A N 1
ATOM 1739 C CA . VAL A 1 222 ? -7.804 -8.617 15.480 1.00 90.56 222 VAL A CA 1
ATOM 1740 C C . VAL A 1 222 ? -7.455 -9.748 14.522 1.00 90.56 222 VAL A C 1
ATOM 1742 O O . VAL A 1 222 ? -6.348 -10.288 14.538 1.00 90.56 222 VAL A O 1
ATOM 1745 N N . ARG A 1 223 ? -8.401 -10.107 13.655 1.00 86.06 223 ARG A N 1
ATOM 1746 C CA . ARG A 1 223 ? -8.231 -11.207 12.685 1.00 86.06 223 ARG A CA 1
ATOM 1747 C C . ARG A 1 223 ? -7.780 -10.748 11.309 1.00 86.06 223 ARG A C 1
ATOM 1749 O O . ARG A 1 223 ? -7.218 -11.532 10.549 1.00 86.06 223 ARG A O 1
ATOM 1756 N N . ARG A 1 224 ? -8.067 -9.495 10.967 1.00 84.12 224 ARG A N 1
ATOM 1757 C CA . ARG A 1 224 ? -7.844 -8.947 9.632 1.00 84.12 224 ARG A CA 1
ATOM 1758 C C . ARG A 1 224 ? -7.470 -7.474 9.678 1.00 84.12 224 ARG A C 1
ATOM 1760 O O . ARG A 1 224 ? -7.711 -6.796 10.668 1.00 84.12 224 ARG A O 1
ATOM 1767 N N . SER A 1 225 ? -6.907 -7.005 8.575 1.00 84.75 225 SER A N 1
ATOM 1768 C CA . SER A 1 225 ? -6.702 -5.594 8.280 1.00 84.75 225 SER A CA 1
ATOM 1769 C C . SER A 1 225 ? -7.394 -5.253 6.963 1.00 84.75 225 SER A C 1
ATOM 1771 O O . SER A 1 225 ? -7.368 -6.046 6.016 1.00 84.75 225 SER A O 1
ATOM 1773 N N . TYR A 1 226 ? -8.043 -4.095 6.926 1.00 84.56 226 TYR A N 1
ATOM 1774 C CA . TYR A 1 226 ? -8.702 -3.538 5.757 1.00 84.56 226 TYR A CA 1
ATOM 1775 C C . TYR A 1 226 ? -7.792 -2.518 5.077 1.00 84.56 226 TYR A C 1
ATOM 1777 O O . TYR A 1 226 ? -7.209 -1.642 5.721 1.00 84.56 226 TYR A O 1
ATOM 1785 N N . SER A 1 227 ? -7.696 -2.610 3.756 1.00 81.44 227 SER A N 1
ATOM 1786 C CA . SER A 1 227 ? -7.052 -1.590 2.938 1.00 81.44 227 SER A CA 1
ATOM 1787 C C . SER A 1 227 ? -7.800 -1.408 1.626 1.00 81.44 227 SER A C 1
ATOM 1789 O O . SER A 1 227 ? -8.421 -2.343 1.133 1.00 81.44 227 SER A O 1
ATOM 1791 N N . LYS A 1 228 ? -7.729 -0.208 1.043 1.00 83.69 228 LYS A N 1
ATOM 1792 C CA . LYS A 1 228 ? -8.402 0.119 -0.219 1.00 83.69 228 LYS A CA 1
ATOM 1793 C C . LYS A 1 228 ? -7.404 0.607 -1.275 1.00 83.69 228 LYS A C 1
ATOM 1795 O O . LYS A 1 228 ? -7.319 1.798 -1.569 1.00 83.69 228 LYS A O 1
ATOM 1800 N N . PRO A 1 229 ? -6.582 -0.303 -1.814 1.00 76.00 229 PRO A N 1
ATOM 1801 C CA . PRO A 1 229 ? -5.521 0.028 -2.763 1.00 76.00 229 PRO A CA 1
ATOM 1802 C C . PRO A 1 229 ? -6.068 0.455 -4.137 1.00 76.00 229 PRO A C 1
ATOM 1804 O O . PRO A 1 229 ? -5.384 1.193 -4.854 1.00 76.00 229 PRO A O 1
ATOM 1807 N N . GLY A 1 230 ? -7.295 0.034 -4.475 1.00 79.06 230 GLY A N 1
ATOM 1808 C CA . GLY A 1 230 ? -7.944 0.206 -5.774 1.00 79.06 230 GLY A CA 1
ATOM 1809 C C . GLY A 1 230 ? -7.988 -1.094 -6.587 1.00 79.06 230 GLY A C 1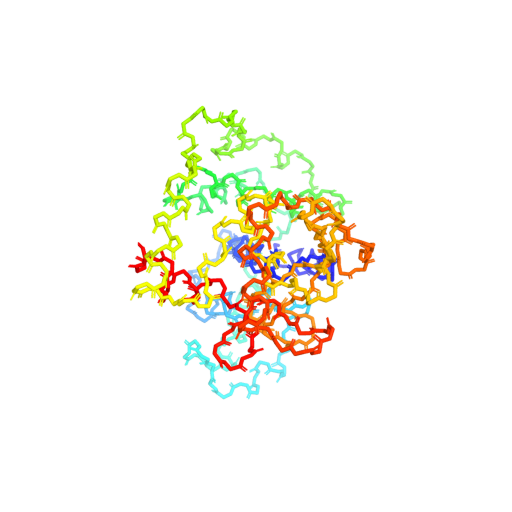
ATOM 1810 O O . GLY A 1 230 ? -7.152 -1.975 -6.402 1.00 79.06 230 GLY A O 1
ATOM 1811 N N . LYS A 1 231 ? -8.949 -1.177 -7.518 1.00 79.19 231 LYS A N 1
ATOM 1812 C CA . LYS A 1 231 ? -9.238 -2.379 -8.329 1.00 79.19 231 LYS A CA 1
ATOM 1813 C C . LYS A 1 231 ? -8.055 -2.868 -9.162 1.00 79.19 231 LYS A C 1
ATOM 1815 O O . LYS A 1 231 ? -7.900 -4.060 -9.367 1.00 79.19 231 LYS A O 1
ATOM 1820 N N . ASP A 1 232 ? -7.200 -1.942 -9.589 1.00 75.00 232 ASP A N 1
ATOM 1821 C CA . ASP A 1 232 ? -5.994 -2.239 -10.368 1.00 75.00 232 ASP A CA 1
ATOM 1822 C C . ASP A 1 232 ? -4.948 -3.051 -9.570 1.00 75.00 232 ASP A C 1
ATOM 1824 O O . ASP A 1 232 ? -3.906 -3.391 -10.113 1.00 75.00 232 ASP A O 1
ATOM 1828 N N . TRP A 1 233 ? -5.145 -3.301 -8.270 1.00 80.62 233 TRP A N 1
ATOM 1829 C CA . TRP A 1 233 ? -4.116 -3.895 -7.406 1.00 80.62 233 TRP A CA 1
ATOM 1830 C C . TRP A 1 233 ? -4.564 -5.151 -6.663 1.00 80.62 233 TRP A C 1
ATOM 1832 O O . TRP A 1 233 ? -3.724 -5.842 -6.079 1.00 80.62 233 TRP A O 1
ATOM 1842 N N . THR A 1 234 ? -5.854 -5.460 -6.677 1.00 75.94 234 THR A N 1
ATOM 1843 C CA . THR A 1 234 ? -6.433 -6.649 -6.046 1.00 75.94 234 THR A CA 1
ATOM 1844 C C . THR A 1 234 ? -6.459 -7.819 -7.027 1.00 75.94 234 THR A C 1
ATOM 1846 O O . THR A 1 234 ? -6.321 -7.645 -8.235 1.00 75.94 234 THR A O 1
ATOM 1849 N N . THR A 1 235 ? -6.544 -9.042 -6.505 1.00 69.94 235 THR A N 1
ATOM 1850 C CA . THR A 1 235 ? -6.555 -10.254 -7.347 1.00 69.94 235 THR A CA 1
ATOM 1851 C C . THR A 1 235 ? -7.961 -10.575 -7.867 1.00 69.94 235 THR A C 1
ATOM 1853 O O . THR A 1 235 ? -8.104 -11.165 -8.928 1.00 69.94 235 THR A O 1
ATOM 1856 N N . ASP A 1 236 ? -8.995 -10.172 -7.131 1.00 71.56 236 ASP A N 1
ATOM 1857 C CA . ASP A 1 236 ? -10.416 -10.422 -7.406 1.00 71.56 236 ASP A CA 1
ATOM 1858 C C . ASP A 1 236 ? -11.115 -9.250 -8.126 1.00 71.56 236 ASP A C 1
ATOM 1860 O O . ASP A 1 236 ? -12.308 -9.315 -8.415 1.00 71.56 236 ASP A O 1
ATOM 1864 N N . GLY A 1 237 ? -10.390 -8.162 -8.410 1.00 68.06 237 GLY A N 1
ATOM 1865 C CA . GLY A 1 237 ? -10.944 -6.948 -9.014 1.00 68.06 237 GLY A CA 1
ATOM 1866 C C . GLY A 1 237 ? -11.782 -6.090 -8.055 1.00 68.06 237 GLY A C 1
ATOM 1867 O O . GLY A 1 237 ? -12.375 -5.092 -8.490 1.00 68.06 237 GLY A O 1
ATOM 1868 N N . ALA A 1 238 ? -11.821 -6.426 -6.759 1.00 74.69 238 ALA A N 1
ATOM 1869 C CA . ALA A 1 238 ? -12.437 -5.600 -5.725 1.00 74.69 238 ALA A CA 1
ATOM 1870 C C . ALA A 1 238 ? -11.620 -4.318 -5.492 1.00 74.69 238 ALA A C 1
ATOM 1872 O O . ALA A 1 238 ? -10.430 -4.252 -5.785 1.00 74.69 238 ALA A O 1
ATOM 1873 N N . ALA A 1 239 ? -12.233 -3.241 -4.997 1.00 71.88 239 ALA A N 1
ATOM 1874 C CA . ALA A 1 239 ? -11.475 -2.007 -4.726 1.00 71.88 239 ALA A CA 1
ATOM 1875 C C . ALA A 1 239 ? -10.651 -2.099 -3.428 1.00 71.88 239 ALA A C 1
ATOM 1877 O O . ALA A 1 239 ? -9.731 -1.305 -3.201 1.00 71.88 239 ALA A O 1
ATOM 1878 N N . ASP A 1 240 ? -11.026 -3.049 -2.589 1.00 73.12 240 ASP A N 1
ATOM 1879 C CA . ASP A 1 240 ? -10.577 -3.309 -1.244 1.00 73.12 240 ASP A CA 1
ATOM 1880 C C . ASP A 1 240 ? -9.905 -4.673 -1.126 1.00 73.12 240 ASP A C 1
ATOM 1882 O O . ASP A 1 240 ? -10.176 -5.604 -1.874 1.00 73.12 240 ASP A O 1
ATOM 1886 N N . GLU A 1 241 ? -8.983 -4.770 -0.176 1.00 74.50 241 GLU A N 1
ATOM 1887 C CA . GLU A 1 241 ? -8.284 -5.999 0.155 1.00 74.50 241 GLU A CA 1
ATOM 1888 C C . GLU A 1 241 ? -8.440 -6.270 1.653 1.00 74.50 241 GLU A C 1
ATOM 1890 O O . GLU A 1 241 ? -8.079 -5.439 2.498 1.00 74.50 241 GLU A O 1
ATOM 1895 N N . HIS A 1 242 ? -8.939 -7.464 1.969 1.00 70.62 242 HIS A N 1
ATOM 1896 C CA . HIS A 1 242 ? -8.939 -8.018 3.315 1.00 70.62 242 HIS A CA 1
ATOM 1897 C C . HIS A 1 242 ? -7.792 -9.019 3.445 1.00 70.62 242 HIS A C 1
ATOM 1899 O O . HIS A 1 242 ? -7.766 -10.033 2.751 1.00 70.62 242 HIS A O 1
ATOM 1905 N N . ARG A 1 243 ? -6.857 -8.768 4.363 1.00 67.56 243 ARG A N 1
ATOM 1906 C CA . ARG A 1 243 ? -5.790 -9.724 4.703 1.00 67.56 243 ARG A CA 1
ATOM 1907 C C . ARG A 1 243 ? -5.794 -10.063 6.175 1.00 67.56 243 ARG A C 1
ATOM 1909 O O . ARG A 1 243 ? -6.298 -9.283 6.981 1.00 67.56 243 ARG A O 1
ATOM 1916 N N . GLY A 1 244 ? -5.177 -11.193 6.519 1.00 62.50 244 GLY A N 1
ATOM 1917 C CA . GLY A 1 244 ? -4.760 -11.458 7.892 1.00 62.50 244 GLY A CA 1
ATOM 1918 C C . GLY A 1 244 ? -3.865 -10.336 8.431 1.00 62.50 244 GLY A C 1
ATOM 1919 O O . GLY A 1 244 ? -3.351 -9.498 7.681 1.00 62.50 244 GLY A O 1
ATOM 1920 N N . THR A 1 245 ? -3.679 -10.297 9.747 1.00 59.03 245 THR A N 1
ATOM 1921 C CA . THR A 1 245 ? -2.760 -9.341 10.382 1.00 59.03 245 THR A CA 1
ATOM 1922 C C . THR A 1 245 ? -1.348 -9.432 9.787 1.00 59.03 245 THR A C 1
ATOM 1924 O O . THR A 1 245 ? -0.947 -10.473 9.255 1.00 59.03 245 THR A O 1
ATOM 1927 N N . LYS A 1 246 ? -0.593 -8.322 9.851 1.00 52.47 246 LYS A N 1
ATOM 1928 C CA . LYS A 1 246 ? 0.752 -8.194 9.254 1.00 52.47 246 LYS A CA 1
ATOM 1929 C C . LYS A 1 246 ? 1.618 -9.422 9.614 1.00 52.47 246 LYS A C 1
ATOM 1931 O O . LYS A 1 246 ? 1.588 -9.854 10.760 1.00 52.47 246 LYS A O 1
ATOM 1936 N N . ALA A 1 247 ? 2.359 -9.937 8.624 1.00 40.09 247 ALA A N 1
ATOM 1937 C CA . ALA A 1 247 ? 3.212 -11.144 8.617 1.00 40.09 247 ALA A CA 1
ATOM 1938 C C . ALA A 1 247 ? 2.605 -12.461 8.097 1.00 40.09 247 ALA A C 1
ATOM 1940 O O . ALA A 1 247 ? 3.378 -13.370 7.822 1.00 40.09 247 ALA A O 1
ATOM 1941 N N . LYS A 1 248 ? 1.283 -12.587 7.899 1.00 52.00 248 LYS A N 1
ATOM 1942 C CA . LYS A 1 248 ? 0.715 -13.905 7.542 1.00 52.00 248 LYS A CA 1
ATOM 1943 C C . LYS A 1 248 ? 0.195 -14.055 6.100 1.00 52.00 248 LYS A C 1
ATOM 1945 O O . LYS A 1 248 ? -0.100 -15.162 5.683 1.00 52.00 248 LYS A O 1
ATOM 1950 N N . GLY A 1 249 ? 0.160 -12.987 5.298 1.00 46.66 249 GLY A N 1
ATOM 1951 C CA . GLY A 1 249 ? -0.307 -13.061 3.902 1.00 46.66 249 GLY A CA 1
ATOM 1952 C C . GLY A 1 249 ? -1.828 -13.284 3.770 1.00 46.66 249 GLY A C 1
ATOM 1953 O O . GLY A 1 249 ? -2.544 -13.217 4.772 1.00 46.66 249 GLY A O 1
ATOM 1954 N N . PRO A 1 250 ? -2.350 -13.474 2.545 1.00 49.28 250 PRO A N 1
ATOM 1955 C CA . PRO A 1 250 ? -3.775 -13.743 2.312 1.00 49.28 250 PRO A CA 1
ATOM 1956 C C . PRO A 1 250 ? -4.229 -15.104 2.878 1.00 49.28 250 PRO A C 1
ATOM 1958 O O . PRO A 1 250 ? -5.348 -15.201 3.381 1.00 49.28 250 PRO A O 1
ATOM 1961 N N . ASP A 1 251 ? -3.333 -16.096 2.916 1.00 53.19 251 ASP A N 1
ATOM 1962 C CA . ASP A 1 251 ? -3.576 -17.446 3.462 1.00 53.19 251 ASP A CA 1
ATOM 1963 C C . ASP A 1 251 ? -3.119 -17.607 4.922 1.00 53.19 251 ASP A C 1
ATOM 1965 O O . ASP A 1 251 ? -3.003 -18.708 5.457 1.00 53.19 251 ASP A O 1
ATOM 1969 N N . GLY A 1 252 ? -2.838 -16.486 5.581 1.00 54.19 252 GLY A N 1
ATOM 1970 C CA . GLY A 1 252 ? -2.304 -16.453 6.928 1.00 54.19 252 GLY A CA 1
ATOM 1971 C C . GLY A 1 252 ? -3.242 -16.964 8.006 1.00 54.19 252 GLY A C 1
ATOM 1972 O O . GLY A 1 252 ? -4.462 -16.890 7.875 1.00 54.19 252 GLY A O 1
ATOM 1973 N N . ASP A 1 253 ? -2.658 -17.405 9.124 1.00 54.41 253 ASP A N 1
ATOM 1974 C CA . ASP A 1 253 ? -3.401 -17.838 10.308 1.00 54.41 253 ASP A CA 1
ATOM 1975 C C .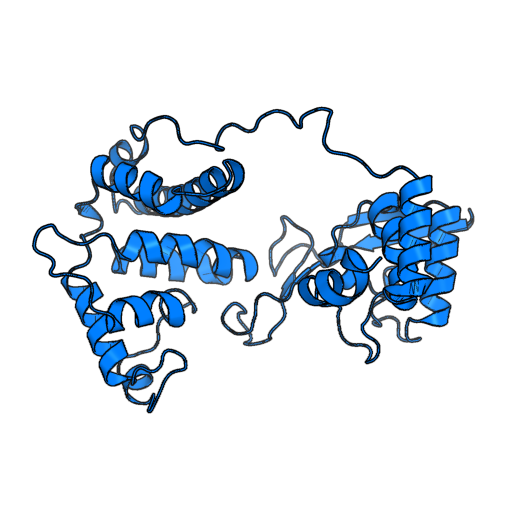 ASP A 1 253 ? -4.454 -16.792 10.735 1.00 54.41 253 ASP A C 1
ATOM 1977 O O . ASP A 1 253 ? -4.147 -15.698 11.219 1.00 54.41 253 ASP A O 1
ATOM 1981 N N . ARG A 1 254 ? -5.720 -17.180 10.536 1.00 56.81 254 ARG A N 1
ATOM 1982 C CA . ARG A 1 254 ? -6.936 -16.394 10.792 1.00 56.81 254 ARG A CA 1
ATOM 1983 C C . ARG A 1 254 ? -7.313 -16.340 12.275 1.00 56.81 254 ARG A C 1
ATOM 1985 O O . ARG A 1 254 ? -8.314 -15.703 12.625 1.00 56.81 254 ARG A O 1
ATOM 1992 N N . ARG A 1 255 ? -6.548 -16.999 13.159 1.00 64.44 255 ARG A N 1
ATOM 1993 C CA . ARG A 1 255 ? -6.759 -16.923 14.614 1.00 64.44 255 ARG A CA 1
ATOM 1994 C C . ARG A 1 255 ? -6.628 -15.482 15.114 1.00 64.44 255 ARG A C 1
ATOM 1996 O O . ARG A 1 255 ? -7.355 -15.116 16.032 1.00 64.44 255 ARG A O 1
ATOM 2003 N N . GLY A 1 256 ? -5.832 -14.654 14.427 1.00 71.81 256 GLY A N 1
ATOM 2004 C CA . GLY A 1 256 ? -5.653 -13.238 14.745 1.00 71.81 256 GLY A CA 1
ATOM 2005 C C . GLY A 1 256 ? -4.783 -13.010 15.981 1.00 71.81 256 GLY A C 1
ATOM 2006 O O . GLY A 1 256 ? -4.315 -13.961 16.605 1.00 71.81 256 GLY A O 1
ATOM 2007 N N . ARG A 1 257 ? -4.562 -11.742 16.341 1.00 86.12 257 ARG A N 1
ATOM 2008 C CA . ARG A 1 257 ? -3.973 -11.362 17.637 1.00 86.12 257 ARG A CA 1
ATOM 2009 C C . ARG A 1 257 ? -5.064 -10.858 18.574 1.00 86.12 257 ARG A C 1
ATOM 2011 O O . ARG A 1 257 ? -6.011 -10.227 18.111 1.00 86.12 257 ARG A O 1
ATOM 2018 N N . ARG A 1 258 ? -4.918 -11.097 19.875 1.00 90.38 258 ARG A N 1
ATOM 2019 C CA . ARG A 1 258 ? -5.773 -10.488 20.900 1.00 90.38 258 ARG A CA 1
ATOM 2020 C C . ARG A 1 258 ? -5.059 -9.313 21.554 1.00 90.38 258 ARG A C 1
ATOM 2022 O O . ARG A 1 258 ? -3.847 -9.361 21.737 1.00 90.38 258 ARG A O 1
ATOM 2029 N N . THR A 1 259 ? -5.812 -8.267 21.855 1.00 94.38 259 THR A N 1
ATOM 2030 C CA . THR A 1 259 ? -5.371 -7.114 22.644 1.00 94.38 259 THR A CA 1
ATOM 2031 C C . THR A 1 259 ? -6.456 -6.784 23.662 1.00 94.38 259 THR A C 1
ATOM 2033 O O . THR A 1 259 ? -7.634 -7.042 23.396 1.00 94.38 259 THR A O 1
ATOM 2036 N N . TYR A 1 260 ? -6.062 -6.281 24.824 1.00 96.31 260 TYR A N 1
ATOM 2037 C CA . TYR A 1 260 ? -6.985 -5.906 25.887 1.00 96.31 260 TYR A CA 1
ATOM 2038 C C . TYR A 1 260 ? -7.216 -4.399 25.852 1.00 96.31 260 TYR A C 1
ATOM 2040 O O . TYR A 1 260 ? -6.265 -3.632 25.722 1.00 96.31 260 TYR A O 1
ATOM 2048 N N . LEU A 1 261 ? -8.477 -3.997 25.951 1.00 96.94 261 LEU A N 1
ATOM 2049 C CA . LEU A 1 261 ? -8.894 -2.613 26.076 1.00 96.94 261 LEU A CA 1
ATOM 2050 C C . LEU A 1 261 ? -9.311 -2.369 27.538 1.00 96.94 261 LEU A C 1
ATOM 2052 O O . LEU A 1 261 ? -10.220 -3.064 28.012 1.00 96.94 261 LEU A O 1
ATOM 2056 N N . PRO A 1 262 ? -8.669 -1.429 28.259 1.00 95.12 262 PRO A N 1
ATOM 2057 C CA . PRO A 1 262 ? -8.986 -1.172 29.660 1.00 95.12 262 PRO A CA 1
ATOM 2058 C C . PRO A 1 262 ? -10.424 -0.659 29.866 1.00 95.12 262 PRO A C 1
ATOM 2060 O O . PRO A 1 262 ? -11.088 -0.266 28.902 1.00 95.12 262 PRO A O 1
ATOM 2063 N N . PRO A 1 263 ? -10.946 -0.670 31.110 1.00 96.50 263 PRO A N 1
ATOM 2064 C CA . PRO A 1 263 ? -12.364 -0.413 31.368 1.00 96.50 263 PRO A CA 1
ATOM 2065 C C . PRO A 1 263 ? -12.904 0.927 30.854 1.00 96.50 263 PRO A C 1
ATOM 2067 O O . PRO A 1 263 ? -14.037 0.983 30.367 1.00 96.50 263 PRO A O 1
ATOM 2070 N N . VAL A 1 264 ? -12.101 1.994 30.925 1.00 95.00 264 VAL A N 1
ATOM 2071 C CA . VAL A 1 264 ? -12.503 3.335 30.476 1.00 95.00 264 VAL A CA 1
ATOM 2072 C C . VAL A 1 264 ? -12.719 3.336 28.964 1.00 95.00 264 VAL A C 1
ATOM 2074 O O . VAL A 1 264 ? -13.817 3.635 28.495 1.00 95.00 264 VAL A O 1
ATOM 2077 N N . GLU A 1 265 ? -11.733 2.906 28.186 1.00 95.88 265 GLU A N 1
ATOM 2078 C CA . GLU A 1 265 ? -11.814 2.844 26.729 1.00 95.88 265 GLU A CA 1
ATOM 2079 C C . GLU A 1 265 ? -12.831 1.796 26.258 1.00 95.88 265 GLU A C 1
ATOM 2081 O O . GLU A 1 265 ? -13.535 2.009 25.266 1.00 95.88 265 GLU A O 1
ATOM 2086 N N . ALA A 1 266 ? -12.972 0.687 26.990 1.00 97.75 266 ALA A N 1
ATOM 2087 C CA . ALA A 1 266 ? -13.993 -0.320 26.733 1.00 97.75 266 ALA A CA 1
ATOM 2088 C C . ALA A 1 266 ? -15.410 0.251 26.884 1.00 97.75 266 ALA A C 1
ATOM 2090 O O . ALA A 1 266 ? -16.276 -0.050 26.063 1.00 97.75 266 ALA A O 1
ATOM 2091 N N . SER A 1 267 ? -15.654 1.122 27.870 1.00 97.31 267 SER A N 1
ATOM 2092 C CA . SER A 1 267 ? -16.954 1.791 28.036 1.00 97.31 267 SER A CA 1
ATOM 2093 C C . SER A 1 267 ? -17.299 2.711 26.855 1.00 97.31 267 SER A C 1
ATOM 2095 O O . SER A 1 267 ? -18.437 2.719 26.369 1.00 97.31 267 SER A O 1
ATOM 2097 N N . ILE A 1 268 ? -16.295 3.411 26.317 1.00 97.25 268 ILE A N 1
ATOM 2098 C CA . ILE A 1 268 ? -16.429 4.257 25.126 1.00 97.25 268 ILE A CA 1
ATOM 2099 C C . ILE A 1 268 ? -16.752 3.385 23.909 1.00 97.25 268 ILE A C 1
ATOM 2101 O O . ILE A 1 268 ? -17.669 3.690 23.140 1.00 97.25 268 ILE A O 1
ATOM 2105 N N . LEU A 1 269 ? -16.043 2.262 23.754 1.00 97.81 269 LEU A N 1
ATOM 2106 C CA . LEU A 1 269 ? -16.281 1.326 22.663 1.00 97.81 269 LEU A CA 1
ATOM 2107 C C . LEU A 1 269 ? -17.667 0.669 22.746 1.00 97.81 269 LEU A C 1
ATOM 2109 O O . LEU A 1 269 ? -18.330 0.556 21.717 1.00 97.81 269 LEU A O 1
ATOM 2113 N N . ARG A 1 270 ? -18.157 0.300 23.936 1.00 97.62 270 ARG A N 1
ATOM 2114 C CA . ARG A 1 270 ? -19.537 -0.197 24.111 1.00 97.62 270 ARG A CA 1
ATOM 2115 C C . ARG A 1 270 ? -20.562 0.816 23.633 1.00 97.62 270 ARG A C 1
ATOM 2117 O O . ARG A 1 270 ? -21.377 0.489 22.775 1.00 97.62 270 ARG A O 1
ATOM 2124 N N . THR A 1 271 ? -20.452 2.054 24.112 1.00 97.50 271 THR A N 1
ATOM 2125 C CA . THR A 1 271 ? -21.351 3.151 23.723 1.00 97.50 271 THR A CA 1
ATOM 2126 C C . THR A 1 271 ? -21.353 3.344 22.204 1.00 97.50 271 THR A C 1
ATOM 2128 O O . THR A 1 271 ? -22.399 3.509 21.573 1.00 97.50 271 THR A O 1
ATOM 2131 N N . HIS A 1 272 ? -20.174 3.276 21.582 1.00 97.75 272 HIS A N 1
ATOM 2132 C CA . HIS A 1 272 ? -20.035 3.328 20.129 1.00 97.75 272 HIS A CA 1
ATOM 2133 C C . HIS A 1 272 ? -20.706 2.135 19.429 1.00 97.75 272 HIS A C 1
ATOM 2135 O O . HIS A 1 272 ? -21.437 2.326 18.454 1.00 97.75 272 HIS A O 1
ATOM 2141 N N . ILE A 1 273 ? -20.482 0.910 19.912 1.00 97.50 273 ILE A N 1
ATOM 2142 C CA . ILE A 1 273 ? -21.057 -0.320 19.349 1.00 97.50 273 ILE A CA 1
ATOM 2143 C C . ILE A 1 273 ? -22.585 -0.303 19.433 1.00 97.50 273 ILE A C 1
ATOM 2145 O O . ILE A 1 273 ? -23.256 -0.671 18.470 1.00 97.50 273 ILE A O 1
ATOM 2149 N N . GLU A 1 274 ? -23.146 0.142 20.551 1.00 97.00 274 GLU A N 1
ATOM 2150 C CA . GLU A 1 274 ? -24.591 0.275 20.742 1.00 97.00 274 GLU A CA 1
ATOM 2151 C C . GLU A 1 274 ? -25.204 1.302 19.791 1.00 97.00 274 GLU A C 1
ATOM 2153 O O . GLU A 1 274 ? -26.269 1.064 19.220 1.00 97.00 274 GLU A O 1
ATOM 2158 N N . ARG A 1 275 ? -24.519 2.432 19.584 1.00 96.19 275 ARG A N 1
ATOM 2159 C CA . ARG A 1 275 ? -25.055 3.557 18.814 1.00 96.19 275 ARG A CA 1
ATOM 2160 C C . ARG A 1 275 ? -24.865 3.433 17.304 1.00 96.19 275 ARG A C 1
ATOM 2162 O O . ARG A 1 275 ? -25.716 3.897 16.546 1.00 96.19 275 ARG A O 1
ATOM 2169 N N . TYR A 1 276 ? -23.741 2.878 16.852 1.00 95.75 276 TYR A N 1
ATOM 2170 C CA . TYR A 1 276 ? -23.319 2.964 15.447 1.00 95.75 276 TYR A CA 1
ATOM 2171 C C . TYR A 1 276 ? -23.086 1.618 14.763 1.00 95.75 276 TYR A C 1
ATOM 2173 O O . TYR A 1 276 ? -22.972 1.587 13.536 1.00 95.75 276 TYR A O 1
ATOM 2181 N N . THR A 1 277 ? -23.008 0.515 15.510 1.00 95.69 277 THR A N 1
ATOM 2182 C CA . THR A 1 277 ? -22.760 -0.813 14.932 1.00 95.69 277 THR A CA 1
ATOM 2183 C C . THR A 1 277 ? -24.074 -1.568 14.773 1.00 95.69 277 THR A C 1
ATOM 2185 O O . THR A 1 277 ? -24.887 -1.627 15.693 1.00 95.69 277 THR A O 1
ATOM 2188 N N . ALA A 1 278 ? -24.292 -2.177 13.606 1.00 94.25 278 ALA A N 1
ATOM 2189 C CA . ALA A 1 278 ? -25.456 -3.035 13.402 1.00 94.25 278 ALA A CA 1
ATOM 2190 C C . ALA A 1 278 ? -25.442 -4.237 14.372 1.00 94.25 278 ALA A C 1
ATOM 2192 O O . ALA A 1 278 ? -24.402 -4.614 14.917 1.00 94.25 278 ALA A O 1
ATOM 2193 N N . ARG A 1 279 ? -26.612 -4.846 14.604 1.00 93.94 279 ARG A N 1
ATOM 2194 C CA . ARG A 1 279 ? -26.759 -5.964 15.558 1.00 93.94 279 ARG A CA 1
ATOM 2195 C C . ARG A 1 279 ? -26.101 -7.265 15.093 1.00 93.94 279 ARG A C 1
ATOM 2197 O O . ARG A 1 279 ? -25.842 -8.130 15.921 1.00 93.94 279 ARG A O 1
ATOM 2204 N N . ASP A 1 280 ? -25.840 -7.393 13.796 1.00 94.88 280 ASP A N 1
ATOM 2205 C CA . ASP A 1 280 ? -25.176 -8.556 13.212 1.00 94.88 280 ASP A CA 1
ATOM 2206 C C . ASP A 1 280 ? -23.767 -8.749 13.811 1.00 94.88 280 ASP A C 1
ATOM 2208 O O . ASP A 1 280 ? -22.995 -7.798 13.953 1.00 94.88 280 ASP A O 1
ATOM 2212 N N . ALA A 1 281 ? -23.423 -9.993 14.144 1.00 94.00 281 ALA A N 1
ATOM 2213 C CA . ALA A 1 281 ? -22.105 -10.394 14.627 1.00 94.00 281 ALA A CA 1
ATOM 2214 C C . ALA A 1 281 ? -20.976 -10.044 13.634 1.00 94.00 281 ALA A C 1
ATOM 2216 O O . ALA A 1 281 ? -19.851 -9.741 14.048 1.00 94.00 281 ALA A O 1
ATOM 2217 N N . GLU A 1 282 ? -21.275 -10.043 12.332 1.00 93.12 282 GLU A N 1
ATOM 2218 C CA . GLU A 1 282 ? -20.346 -9.695 11.255 1.00 93.12 282 GLU A CA 1
ATOM 2219 C C . GLU A 1 282 ? -20.240 -8.192 10.987 1.00 93.12 282 GLU A C 1
ATOM 2221 O O . GLU A 1 282 ? -19.361 -7.773 10.223 1.00 93.12 282 GLU A O 1
ATOM 2226 N N . ALA A 1 283 ? -21.100 -7.376 11.606 1.00 94.31 283 ALA A N 1
ATOM 2227 C CA . ALA A 1 283 ? -21.105 -5.936 11.406 1.00 94.31 283 ALA A CA 1
ATOM 2228 C C . ALA A 1 283 ? -19.752 -5.332 11.788 1.00 94.31 283 ALA A C 1
ATOM 2230 O O . ALA A 1 283 ? -19.207 -5.604 12.859 1.00 94.31 283 ALA A O 1
ATOM 2231 N N . LEU A 1 284 ? -19.214 -4.491 10.906 1.00 95.62 284 LEU A N 1
ATOM 2232 C CA . LEU A 1 284 ? -18.021 -3.709 11.201 1.00 95.62 284 LEU A CA 1
ATOM 2233 C C . LEU A 1 284 ? -18.321 -2.711 12.319 1.00 95.62 284 LEU A C 1
ATOM 2235 O O . LEU A 1 284 ? -19.314 -1.987 12.251 1.00 95.62 284 LEU A O 1
ATOM 2239 N N . VAL A 1 285 ? -17.428 -2.650 13.306 1.00 96.75 285 VAL A N 1
ATOM 2240 C CA . VAL A 1 285 ? -17.537 -1.723 14.440 1.00 96.75 285 VAL A CA 1
ATOM 2241 C C . VAL A 1 285 ? -17.468 -0.279 13.950 1.00 96.75 285 VAL A C 1
ATOM 2243 O O . VAL A 1 285 ? -18.276 0.564 14.328 1.00 96.75 285 VAL A O 1
ATOM 2246 N N . PHE A 1 286 ? -16.534 0.014 13.045 1.00 95.75 286 PHE A N 1
ATOM 2247 C CA . PHE A 1 286 ? -16.381 1.336 12.447 1.00 95.75 286 PHE A CA 1
ATOM 2248 C C . PHE A 1 286 ? -16.801 1.310 10.981 1.00 95.75 286 PHE A C 1
ATOM 2250 O O . PHE A 1 286 ? -16.221 0.598 10.160 1.00 95.75 286 PHE A O 1
ATOM 2257 N N . THR A 1 287 ? -17.807 2.116 10.643 1.00 93.62 287 THR A N 1
ATOM 2258 C CA . THR A 1 287 ? -18.347 2.221 9.283 1.00 93.62 287 THR A CA 1
ATOM 2259 C C . THR A 1 287 ? -18.683 3.657 8.908 1.00 93.62 287 THR A C 1
ATOM 2261 O O . THR A 1 287 ? -18.927 4.528 9.748 1.00 93.62 287 THR A O 1
ATOM 2264 N N . THR A 1 288 ? -18.753 3.899 7.602 1.00 91.69 288 THR A N 1
ATOM 2265 C CA . THR A 1 288 ? -19.371 5.109 7.044 1.00 91.69 288 THR A CA 1
ATOM 2266 C C . THR A 1 288 ? -20.859 5.193 7.407 1.00 91.69 288 THR A C 1
ATOM 2268 O O . THR A 1 288 ? -21.469 4.211 7.827 1.00 91.69 288 THR A O 1
ATOM 2271 N N . SER A 1 289 ? -21.500 6.343 7.174 1.00 87.75 289 SER A N 1
ATOM 2272 C CA . SER A 1 289 ? -22.948 6.517 7.411 1.00 87.75 289 SER A CA 1
ATOM 2273 C C . SER A 1 289 ? -23.853 5.558 6.650 1.00 87.75 289 SER A C 1
ATOM 2275 O O . SER A 1 289 ? -25.001 5.384 7.036 1.00 87.75 289 SER A O 1
ATOM 2277 N N . ARG A 1 290 ? -23.329 4.899 5.615 1.00 86.56 290 ARG A N 1
ATOM 2278 C CA . ARG A 1 290 ? -24.037 3.891 4.823 1.00 86.56 290 ARG A CA 1
ATOM 2279 C C . ARG A 1 290 ? -23.664 2.453 5.207 1.00 86.56 290 ARG A C 1
ATOM 2281 O O . ARG A 1 290 ? -23.890 1.552 4.409 1.00 86.56 290 ARG A O 1
ATOM 2288 N N . GLY A 1 291 ? -23.000 2.239 6.345 1.00 84.31 291 GLY A N 1
ATOM 2289 C CA . GLY A 1 291 ? -22.563 0.911 6.798 1.00 84.31 291 GLY A CA 1
ATOM 2290 C C . GLY A 1 291 ? -21.396 0.313 6.000 1.00 84.31 291 GLY A C 1
ATOM 2291 O O . GLY A 1 291 ? -21.032 -0.839 6.211 1.00 84.31 291 GLY A O 1
ATOM 2292 N N . LYS A 1 292 ? -20.788 1.074 5.078 1.00 87.81 292 LYS A N 1
ATOM 2293 C CA . LYS A 1 292 ? -19.638 0.609 4.283 1.00 87.81 292 LYS A CA 1
ATOM 2294 C C . LYS A 1 292 ? -18.326 0.712 5.071 1.00 87.81 292 LYS A C 1
ATOM 2296 O O . LYS A 1 292 ? -18.232 1.612 5.915 1.00 87.81 292 LYS A O 1
ATOM 2301 N N . PRO A 1 293 ? -17.311 -0.116 4.750 1.00 87.81 293 PRO A N 1
ATOM 2302 C CA . PRO A 1 293 ? -15.974 -0.000 5.327 1.00 87.81 293 PRO A CA 1
ATOM 2303 C C . PRO A 1 293 ? -15.400 1.416 5.214 1.00 87.81 293 PRO A C 1
ATOM 2305 O O . PRO A 1 293 ? -15.623 2.115 4.219 1.00 87.81 293 PRO A O 1
ATOM 2308 N N . VAL A 1 294 ? -14.650 1.831 6.235 1.00 90.19 294 VAL A N 1
ATOM 2309 C CA . VAL A 1 294 ? -14.016 3.153 6.285 1.00 90.19 294 VAL A CA 1
ATOM 2310 C C . VAL A 1 294 ? -12.789 3.181 5.375 1.00 90.19 294 VAL A C 1
ATOM 2312 O O . VAL A 1 294 ? -11.888 2.353 5.479 1.00 90.19 294 VAL A O 1
ATOM 2315 N N . ASP A 1 295 ? -12.749 4.159 4.475 1.00 86.44 295 ASP A N 1
ATOM 2316 C CA . ASP A 1 295 ? -11.587 4.458 3.642 1.00 86.44 295 ASP A CA 1
ATOM 2317 C C . ASP A 1 295 ? -10.667 5.431 4.390 1.00 86.44 295 ASP A C 1
ATOM 2319 O O . ASP A 1 295 ? -11.087 6.545 4.703 1.00 86.44 295 ASP A O 1
ATOM 2323 N N . VAL A 1 296 ? -9.431 5.013 4.689 1.00 86.69 296 VAL A N 1
ATOM 2324 C CA . VAL A 1 296 ? -8.472 5.784 5.507 1.00 86.69 296 VAL A CA 1
ATOM 2325 C C . VAL A 1 296 ? -8.249 7.183 4.930 1.00 86.69 296 VAL A C 1
ATOM 2327 O O . VAL A 1 296 ? -8.260 8.152 5.681 1.00 86.69 296 VAL A O 1
ATOM 2330 N N . ALA A 1 297 ? -8.082 7.300 3.609 1.00 84.44 297 ALA A N 1
ATOM 2331 C CA . ALA A 1 297 ? -7.815 8.590 2.971 1.00 84.44 297 ALA A CA 1
ATOM 2332 C C . ALA A 1 297 ? -9.005 9.547 3.134 1.00 84.44 297 ALA A C 1
ATOM 2334 O O . ALA A 1 297 ? -8.838 10.711 3.484 1.00 84.44 297 ALA A O 1
ATOM 2335 N N . HIS A 1 298 ? -10.219 9.022 2.955 1.00 85.56 298 HIS A N 1
ATOM 2336 C CA . HIS A 1 298 ? -11.445 9.790 3.144 1.00 85.56 298 HIS A CA 1
ATOM 2337 C C . HIS A 1 298 ? -11.631 10.191 4.612 1.00 85.56 298 HIS A C 1
ATOM 2339 O O . HIS A 1 298 ? -12.010 11.324 4.886 1.00 85.56 298 HIS A O 1
ATOM 2345 N N . LEU A 1 299 ? -11.366 9.281 5.558 1.00 90.88 299 LEU A N 1
ATOM 2346 C CA . LEU A 1 299 ? -11.418 9.587 6.987 1.00 90.88 299 LEU A CA 1
ATOM 2347 C C . LEU A 1 299 ? -10.453 10.721 7.338 1.00 90.88 299 LEU A C 1
ATOM 2349 O O . LEU A 1 299 ? -10.854 11.650 8.036 1.00 90.88 299 LEU A O 1
ATOM 2353 N N . GLN A 1 300 ? -9.213 10.649 6.843 1.00 90.06 300 GLN A N 1
ATOM 2354 C CA . GLN A 1 300 ? -8.202 11.674 7.083 1.00 90.06 300 GLN A CA 1
ATOM 2355 C C . GLN A 1 300 ? -8.679 13.046 6.606 1.00 90.06 300 GLN A C 1
ATOM 2357 O O . GLN A 1 300 ? -8.740 13.972 7.403 1.00 90.06 300 GLN A O 1
ATOM 2362 N N . GLU A 1 301 ? -9.095 13.155 5.346 1.00 88.19 301 GLU A N 1
ATOM 2363 C CA . GLU A 1 301 ? -9.500 14.428 4.738 1.00 88.19 301 GLU A CA 1
ATOM 2364 C C . GLU A 1 301 ? -10.799 15.000 5.333 1.00 88.19 301 GLU A C 1
ATOM 2366 O O . GLU A 1 301 ? -10.948 16.209 5.514 1.00 88.19 301 GLU A O 1
ATOM 2371 N N . ARG A 1 302 ? -11.790 14.142 5.602 1.00 87.56 302 ARG A N 1
ATOM 2372 C CA . ARG A 1 302 ? -13.158 14.590 5.911 1.00 87.56 302 ARG A CA 1
ATOM 2373 C C . ARG A 1 302 ? -13.487 14.653 7.391 1.00 87.56 302 ARG A C 1
ATOM 2375 O O . ARG A 1 302 ? -14.477 15.294 7.725 1.00 87.56 302 ARG A O 1
ATOM 2382 N N . ALA A 1 303 ? -12.719 13.982 8.242 1.00 92.06 303 ALA A N 1
ATOM 2383 C CA . ALA A 1 303 ? -12.971 13.963 9.677 1.00 92.06 303 ALA A CA 1
ATOM 2384 C C . ALA A 1 303 ? -11.704 14.248 10.483 1.00 92.06 303 ALA A C 1
ATOM 2386 O O . ALA A 1 303 ? -11.714 15.168 11.286 1.00 92.06 303 ALA A O 1
ATOM 2387 N N . TRP A 1 304 ? -10.621 13.504 10.246 1.00 92.75 304 TRP A N 1
ATOM 2388 C CA . TRP A 1 304 ? -9.440 13.533 11.116 1.00 92.75 304 TRP A CA 1
ATOM 2389 C C . TRP A 1 304 ? -8.634 14.831 11.034 1.00 92.75 304 TRP A C 1
ATOM 2391 O O . TRP A 1 304 ? -8.134 15.275 12.045 1.00 92.75 304 TRP A O 1
ATOM 2401 N N . GLN A 1 305 ? -8.478 15.420 9.844 1.00 92.12 305 GLN A N 1
ATOM 2402 C CA . GLN A 1 305 ? -7.777 16.702 9.663 1.00 92.12 305 GLN A CA 1
ATOM 2403 C C . GLN A 1 305 ? -8.651 17.916 9.992 1.00 92.12 305 GLN A C 1
ATOM 2405 O O . GLN A 1 305 ? -8.147 19.031 10.072 1.00 92.12 305 GLN A O 1
ATOM 2410 N N . ARG A 1 306 ? -9.972 17.718 10.072 1.00 89.12 306 ARG A N 1
ATOM 2411 C CA . ARG A 1 306 ? -10.919 18.777 10.440 1.00 89.12 306 ARG A CA 1
ATOM 2412 C C . ARG A 1 306 ? -11.075 18.905 11.949 1.00 89.12 306 ARG A C 1
ATOM 2414 O O . ARG A 1 306 ? -11.368 20.001 12.412 1.00 89.12 306 ARG A O 1
ATOM 2421 N N . ALA A 1 307 ? -10.987 17.772 12.643 1.00 89.06 307 ALA A N 1
ATOM 2422 C CA . ALA A 1 307 ? -10.898 17.674 14.091 1.00 89.06 307 ALA A CA 1
ATOM 2423 C C . ALA A 1 307 ? -9.505 18.114 14.557 1.00 89.06 307 ALA A C 1
ATOM 2425 O O . ALA A 1 307 ? -9.451 18.794 15.601 1.00 89.06 307 ALA A O 1
#

Foldseek 3Di:
DQVLLLVVLLVCQQFADLVRLVLLLVLSLLLLPAWDPPADDQDPLLVCLSVPFPSLDSDGDDLVRLQPACADPSRDHSVSNVVSVVSSVVTGDQLARQALVNVLVSLCVQQPPDDLLSSLVSVVSNVVSVVVCCVVVSYPPNRPPPNDDRGNVDPDPPDPPPDDDDPVNLQVLLVQLVPFAPNLCSLVSQCCNQQVDDPQQLLQFFQLQWAADPQQKIKGFRQWGKAQSQLSRDPVSDRIDIDGPPPAGNNGDSSGDITIRDNVSSVVLVVSCVPPFDPDRNQGSRDDPVSHGDHPVCSVVRGNVSD